Protein AF-A0A956B057-F1 (afdb_monomer_lite)

pLDDT: mean 84.18, std 12.78, range [36.47, 97.88]

Sequence (323 aa):
MSAPERAPLYRAAHAVDEAVFRVEKILVTVAAMVMTTTVFLDICFRSFSSPDSQLARKLLTALGWFGVEKTEATYQTLRDYGTPTILVVLTFIAGGAVFASGNVRRPEAERRPKWWGVVYGLVAVAIAWLFVQFITRQPSWQVCMTLLILGSVGFLYDAVRRKDWLASVLAVVVGALGAWASTKLPQDYIWSQELSLILLAWIAFLGGSMATRVRDDSGTEDKHLKVDALAKLIPQALRPWARALGLLVSTLFCAYILALAYEHVFGPTGDYAGGERRPSTKIPAWLIIFAMVVSFAIMTLRLAARTIDAFLNPRAPVETLDH

Radius of gyration: 26.65 Å; chains: 1; bounding box: 58×58×71 Å

Structure (mmCIF, N/CA/C/O backbone):
data_AF-A0A956B057-F1
#
_entry.id   AF-A0A956B057-F1
#
loop_
_atom_site.group_PDB
_atom_site.id
_atom_site.type_symbol
_atom_site.label_atom_id
_atom_site.label_alt_id
_atom_site.label_comp_id
_atom_site.label_asym_id
_atom_site.label_entity_id
_atom_site.label_seq_id
_atom_site.pdbx_PDB_ins_code
_atom_site.Cartn_x
_atom_site.Cartn_y
_atom_site.Cartn_z
_atom_site.occupancy
_atom_site.B_iso_or_equiv
_atom_site.auth_seq_id
_atom_site.auth_comp_id
_atom_site.auth_asym_id
_atom_site.auth_atom_id
_atom_site.pdbx_PDB_model_num
ATOM 1 N N . MET A 1 1 ? -7.736 -23.218 40.904 1.00 41.00 1 MET A N 1
ATOM 2 C CA . MET A 1 1 ? -8.544 -22.012 40.617 1.00 41.00 1 MET A CA 1
ATOM 3 C C . MET A 1 1 ? -9.005 -22.092 39.174 1.00 41.00 1 MET A C 1
ATOM 5 O O . MET A 1 1 ? -8.189 -21.933 38.278 1.00 41.00 1 MET A O 1
ATOM 9 N N . SER A 1 2 ? -10.272 -22.436 38.947 1.00 38.97 2 SER A N 1
ATOM 10 C CA . SER A 1 2 ? -10.900 -22.351 37.626 1.00 38.97 2 SER A CA 1
ATOM 11 C C . SER A 1 2 ? -10.895 -20.890 37.179 1.00 38.97 2 SER A C 1
ATOM 13 O O . SER A 1 2 ? -11.299 -20.019 37.951 1.00 38.97 2 SER A O 1
ATOM 15 N N . ALA A 1 3 ? -10.395 -20.612 35.973 1.00 45.34 3 ALA A N 1
ATOM 16 C CA . ALA A 1 3 ? -10.428 -19.269 35.410 1.00 45.34 3 ALA A CA 1
ATOM 17 C C . ALA A 1 3 ? -11.878 -18.749 35.450 1.00 45.34 3 ALA A C 1
ATOM 19 O O . ALA A 1 3 ? -12.779 -19.493 35.056 1.00 45.34 3 ALA A O 1
ATOM 20 N N . PRO A 1 4 ? -12.127 -17.525 35.951 1.00 54.41 4 PRO A N 1
ATOM 21 C CA . PRO A 1 4 ? -13.472 -16.973 35.977 1.00 54.41 4 PRO A CA 1
ATOM 22 C C . PRO A 1 4 ? -14.019 -16.972 34.550 1.00 54.41 4 PRO A C 1
ATOM 24 O O . PRO A 1 4 ? -13.363 -16.485 33.624 1.00 54.41 4 PRO A O 1
ATOM 27 N N . GLU A 1 5 ? -15.193 -17.572 34.377 1.00 57.00 5 GLU A N 1
ATOM 28 C CA . GLU A 1 5 ? -15.884 -17.660 33.100 1.00 57.00 5 GLU A CA 1
ATOM 29 C C . GLU A 1 5 ? -16.080 -16.232 32.566 1.00 57.00 5 GLU A C 1
ATOM 31 O O . GLU A 1 5 ? -16.834 -15.435 33.125 1.00 57.00 5 GLU A O 1
ATOM 36 N N . ARG A 1 6 ? -15.304 -15.853 31.539 1.00 61.16 6 ARG A N 1
ATOM 37 C CA . ARG A 1 6 ? -15.324 -14.487 30.998 1.00 61.16 6 ARG A CA 1
ATOM 38 C C . ARG A 1 6 ? -16.746 -14.191 30.509 1.00 61.16 6 ARG A C 1
ATOM 40 O O . ARG A 1 6 ? -17.277 -14.923 29.667 1.00 61.16 6 ARG A O 1
ATOM 47 N N . ALA A 1 7 ? -17.338 -13.113 31.030 1.00 73.56 7 ALA A N 1
ATOM 48 C CA . ALA A 1 7 ? -18.705 -12.703 30.723 1.00 73.56 7 ALA A CA 1
ATOM 49 C C . ALA A 1 7 ? -18.962 -12.698 29.198 1.00 73.56 7 ALA A C 1
ATOM 51 O O . ALA A 1 7 ? -18.073 -12.314 28.428 1.00 73.56 7 ALA A O 1
ATOM 52 N N . PRO A 1 8 ? -20.157 -13.100 28.726 1.00 77.75 8 PRO A N 1
ATOM 53 C CA . PRO A 1 8 ? -20.467 -13.211 27.295 1.00 77.75 8 PRO A CA 1
ATOM 54 C C . PRO A 1 8 ? -20.214 -11.908 26.516 1.00 77.75 8 PRO A C 1
ATOM 56 O O . PRO A 1 8 ? -19.764 -11.955 25.373 1.00 77.75 8 PRO A O 1
ATOM 59 N N . LEU A 1 9 ? -20.399 -10.748 27.159 1.00 75.38 9 LEU A N 1
ATOM 60 C CA . LEU A 1 9 ? -20.108 -9.427 26.588 1.00 75.38 9 LEU A CA 1
ATOM 61 C C . LEU A 1 9 ? -18.623 -9.230 26.241 1.00 75.38 9 LEU A C 1
ATOM 63 O O . LEU A 1 9 ? -18.307 -8.679 25.190 1.00 75.38 9 LEU A O 1
ATOM 67 N N . TYR A 1 10 ? -17.707 -9.734 27.073 1.00 73.38 10 TYR A N 1
ATOM 68 C CA . TYR A 1 10 ? -16.265 -9.636 26.830 1.00 73.38 10 TYR A CA 1
ATOM 69 C C . TYR A 1 10 ? -15.846 -10.463 25.609 1.00 73.38 10 TYR A C 1
ATOM 71 O O . TYR A 1 10 ? -15.038 -10.018 24.795 1.00 73.38 10 TYR A O 1
ATOM 79 N N . ARG A 1 11 ? -16.440 -11.654 25.445 1.00 76.44 11 ARG A N 1
ATOM 80 C CA . ARG A 1 11 ? -16.207 -12.513 24.273 1.00 76.44 11 ARG A CA 1
ATOM 81 C C . ARG A 1 11 ? -16.710 -11.860 22.987 1.00 76.44 11 ARG A C 1
ATOM 83 O O . ARG A 1 11 ? -15.999 -11.885 21.986 1.00 76.44 11 ARG A O 1
ATOM 90 N N . ALA A 1 12 ? -17.893 -11.246 23.026 1.00 80.81 12 ALA A N 1
ATOM 91 C CA . ALA A 1 12 ? -18.443 -10.523 21.882 1.00 80.81 12 ALA A CA 1
ATOM 92 C C . ALA A 1 12 ? -17.569 -9.317 21.492 1.00 80.81 12 ALA A C 1
ATOM 94 O O . ALA A 1 12 ? -17.225 -9.172 20.321 1.00 80.81 12 ALA A O 1
ATOM 95 N N . ALA A 1 13 ? -17.140 -8.503 22.462 1.00 80.00 13 ALA A N 1
ATOM 96 C CA . ALA A 1 13 ? -16.273 -7.350 22.211 1.00 80.00 13 ALA A CA 1
ATOM 97 C C . ALA A 1 13 ? -14.918 -7.751 21.598 1.00 80.00 13 ALA A C 1
ATOM 99 O O . ALA A 1 13 ? -14.472 -7.133 20.634 1.00 80.00 13 ALA A O 1
ATOM 100 N N . HIS A 1 14 ? -14.298 -8.826 22.098 1.00 80.81 14 HIS A N 1
ATOM 101 C CA . HIS A 1 14 ? -13.060 -9.370 21.522 1.00 80.81 14 HIS A CA 1
ATOM 102 C C . HIS A 1 14 ? -13.244 -9.911 20.106 1.00 80.81 14 HIS A C 1
ATOM 104 O O . HIS A 1 14 ? -12.401 -9.672 19.244 1.00 80.81 14 HIS A O 1
ATOM 110 N N . ALA A 1 15 ? -14.345 -10.619 19.846 1.00 81.88 15 ALA A N 1
ATOM 111 C CA . ALA A 1 15 ? -14.637 -11.134 18.511 1.00 81.88 15 ALA A CA 1
ATOM 112 C C . ALA A 1 15 ? -14.814 -9.995 17.494 1.00 81.88 15 ALA A C 1
ATOM 114 O O . ALA A 1 15 ? -14.300 -10.081 16.377 1.00 81.88 15 ALA A O 1
ATOM 115 N N . VAL A 1 16 ? -15.490 -8.913 17.896 1.00 86.50 16 VAL A N 1
ATOM 116 C CA . VAL A 1 16 ? -15.638 -7.705 17.074 1.00 86.50 16 VAL A CA 1
ATOM 117 C C . VAL A 1 16 ? -14.285 -7.028 16.853 1.00 86.50 16 VAL A C 1
ATOM 119 O O . VAL A 1 16 ? -13.956 -6.723 15.709 1.00 86.50 16 VAL A O 1
ATOM 122 N N . ASP A 1 17 ? -13.466 -6.848 17.894 1.00 86.62 17 ASP A N 1
ATOM 123 C CA . ASP A 1 17 ? -12.134 -6.239 17.758 1.00 86.62 17 ASP A CA 1
ATOM 124 C C . ASP A 1 17 ? -11.217 -7.027 16.810 1.00 86.62 17 ASP A C 1
ATOM 126 O O . ASP A 1 17 ? -10.550 -6.443 15.953 1.00 86.62 17 ASP A O 1
ATOM 130 N N . GLU A 1 18 ? -11.215 -8.359 16.919 1.00 85.69 18 GLU A N 1
ATOM 131 C CA . GLU A 1 18 ? -10.445 -9.234 16.032 1.00 85.69 18 GLU A CA 1
ATOM 132 C C . GLU A 1 18 ? -10.949 -9.156 14.587 1.00 85.69 18 GLU A C 1
ATOM 134 O O . GLU A 1 18 ? -10.141 -9.108 13.655 1.00 85.69 18 GLU A O 1
ATOM 139 N N . ALA A 1 19 ? -12.269 -9.111 14.383 1.00 85.44 19 ALA A N 1
ATOM 140 C CA . ALA A 1 19 ? -12.848 -8.940 13.056 1.00 85.44 19 ALA A CA 1
ATOM 141 C C . ALA A 1 19 ? -12.440 -7.592 12.441 1.00 85.44 19 ALA A C 1
ATOM 143 O O . ALA A 1 19 ? -11.956 -7.564 11.307 1.00 85.44 19 ALA A O 1
ATOM 144 N N . VAL A 1 20 ? -12.550 -6.497 13.202 1.00 88.81 20 VAL A N 1
ATOM 145 C CA . VAL A 1 20 ? -12.131 -5.156 12.766 1.00 88.81 20 VAL A CA 1
ATOM 146 C C . VAL A 1 20 ? -10.642 -5.142 12.434 1.00 88.81 20 VAL A C 1
ATOM 148 O O . VAL A 1 20 ? -10.266 -4.712 11.348 1.00 88.81 20 VAL A O 1
ATOM 151 N N . PHE A 1 21 ? -9.788 -5.686 13.303 1.00 88.00 21 PHE A N 1
ATOM 152 C CA . PHE A 1 21 ? -8.347 -5.744 13.051 1.00 88.00 21 PHE A CA 1
ATOM 153 C C . PHE A 1 21 ? -7.997 -6.545 11.797 1.00 88.00 21 PHE A C 1
ATOM 155 O O . PHE A 1 21 ? -7.107 -6.164 11.035 1.00 88.00 21 PHE A O 1
ATOM 162 N N . ARG A 1 22 ? -8.690 -7.663 11.556 1.00 85.69 22 ARG A N 1
ATOM 163 C CA . ARG A 1 22 ? -8.491 -8.452 10.338 1.00 85.69 22 ARG A CA 1
ATOM 164 C C . ARG A 1 22 ? -8.808 -7.621 9.097 1.00 85.69 22 ARG A C 1
ATOM 166 O O . ARG A 1 22 ? -8.037 -7.662 8.139 1.00 85.69 22 ARG A O 1
ATOM 173 N N . VAL A 1 23 ? -9.897 -6.854 9.132 1.00 86.31 23 VAL A N 1
ATOM 174 C CA . VAL A 1 23 ? -10.277 -5.940 8.046 1.00 86.31 23 VAL A CA 1
ATOM 175 C C . VAL A 1 23 ? -9.236 -4.832 7.870 1.00 86.31 23 VAL A C 1
ATOM 177 O O . VAL A 1 23 ? -8.775 -4.633 6.748 1.00 86.31 23 VAL A O 1
ATOM 180 N N . GLU A 1 24 ? -8.799 -4.172 8.948 1.00 89.94 24 GLU A N 1
ATOM 181 C CA . GLU A 1 24 ? -7.750 -3.137 8.901 1.00 89.94 24 GLU A CA 1
ATOM 182 C C . GLU A 1 24 ? -6.464 -3.674 8.268 1.00 89.94 24 GLU A C 1
ATOM 184 O O . GLU A 1 24 ? -5.917 -3.064 7.349 1.00 89.94 24 GLU A O 1
ATOM 189 N N . LYS A 1 25 ? -6.011 -4.854 8.705 1.00 88.38 25 LYS A N 1
ATOM 190 C CA . LYS A 1 25 ? -4.798 -5.490 8.186 1.00 88.38 25 LYS A CA 1
ATOM 191 C C . LYS A 1 25 ? -4.910 -5.795 6.695 1.00 88.38 25 LYS A C 1
ATOM 193 O O . LYS A 1 25 ? -3.956 -5.545 5.956 1.00 88.38 25 LYS A O 1
ATOM 198 N N . ILE A 1 26 ? -6.046 -6.338 6.252 1.00 84.00 26 ILE A N 1
ATOM 199 C CA . ILE A 1 26 ? -6.294 -6.610 4.830 1.00 84.00 26 ILE A CA 1
ATOM 200 C C . ILE A 1 26 ? -6.263 -5.299 4.045 1.00 84.00 26 ILE A C 1
ATOM 202 O O . ILE A 1 26 ? -5.540 -5.212 3.055 1.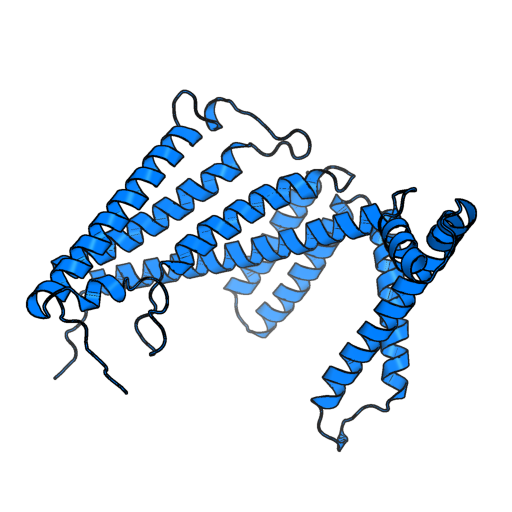00 84.00 26 ILE A O 1
ATOM 206 N N . LEU A 1 27 ? -6.977 -4.273 4.512 1.00 87.94 27 LEU A N 1
ATOM 207 C CA . LEU A 1 27 ? -7.062 -2.983 3.833 1.00 87.94 27 LEU A CA 1
ATOM 208 C C . LEU A 1 27 ? -5.686 -2.319 3.719 1.00 87.94 27 LEU A C 1
ATOM 210 O O . LEU A 1 27 ? -5.301 -1.928 2.622 1.00 87.94 27 LEU A O 1
ATOM 214 N N . VAL A 1 28 ? -4.906 -2.270 4.802 1.00 91.19 28 VAL A N 1
ATOM 215 C CA . VAL A 1 28 ? -3.547 -1.701 4.793 1.00 91.19 28 VAL A CA 1
ATOM 216 C C . VAL A 1 28 ? -2.615 -2.484 3.872 1.00 91.19 28 VAL A C 1
ATOM 218 O O . VAL A 1 28 ? -1.863 -1.881 3.110 1.00 91.19 28 VAL A O 1
ATOM 221 N N . THR A 1 29 ? -2.682 -3.816 3.893 1.00 86.56 29 THR A N 1
ATOM 222 C CA . THR A 1 29 ? -1.835 -4.658 3.032 1.00 86.56 29 THR A CA 1
ATOM 223 C C . THR A 1 29 ? -2.171 -4.448 1.556 1.00 86.56 29 THR A C 1
ATOM 225 O O . THR A 1 29 ? -1.270 -4.255 0.740 1.00 86.56 29 THR A O 1
ATOM 228 N N . VAL A 1 30 ? -3.463 -4.438 1.211 1.00 84.88 30 VAL A N 1
ATOM 229 C CA . VAL A 1 30 ? -3.931 -4.192 -0.159 1.00 84.88 30 VAL A CA 1
ATOM 230 C C . VAL A 1 30 ? -3.573 -2.774 -0.599 1.00 84.88 30 VAL A C 1
ATOM 232 O O . VAL A 1 30 ? -3.012 -2.604 -1.677 1.00 84.88 30 VAL A O 1
ATOM 235 N N . ALA A 1 31 ? -3.820 -1.764 0.238 1.00 88.88 31 ALA A N 1
ATOM 236 C CA . ALA A 1 31 ? -3.478 -0.375 -0.056 1.00 88.88 31 ALA A CA 1
ATOM 237 C C . ALA A 1 31 ? -1.973 -0.198 -0.296 1.00 88.88 31 ALA A C 1
ATOM 239 O O . ALA A 1 31 ? -1.587 0.440 -1.273 1.00 88.88 31 ALA A O 1
ATOM 240 N N . ALA A 1 32 ? -1.125 -0.805 0.540 1.00 89.75 32 ALA A N 1
ATOM 241 C CA . ALA A 1 32 ? 0.325 -0.754 0.378 1.00 89.75 32 ALA A CA 1
ATOM 242 C C . ALA A 1 32 ? 0.768 -1.434 -0.922 1.00 89.75 32 ALA A C 1
ATOM 244 O O . ALA A 1 32 ? 1.545 -0.859 -1.680 1.00 89.75 32 ALA A O 1
ATOM 245 N N . MET A 1 33 ? 0.228 -2.617 -1.222 1.00 87.12 33 MET A N 1
ATOM 246 C CA . MET A 1 33 ? 0.536 -3.337 -2.458 1.00 87.12 33 MET A CA 1
ATOM 247 C C . MET A 1 33 ? 0.127 -2.538 -3.701 1.00 87.12 33 MET A C 1
ATOM 249 O O . MET A 1 33 ? 0.924 -2.415 -4.636 1.00 87.12 33 MET A O 1
ATOM 253 N N . VAL A 1 34 ? -1.084 -1.969 -3.708 1.00 87.44 34 VAL A N 1
ATOM 254 C CA . VAL A 1 34 ? -1.571 -1.122 -4.806 1.00 87.44 34 VAL A CA 1
ATOM 255 C C . VAL A 1 34 ? -0.677 0.104 -4.949 1.00 87.44 34 VAL A C 1
ATOM 257 O O . VAL A 1 34 ? -0.159 0.329 -6.036 1.00 87.44 34 VAL A O 1
ATOM 260 N N . MET A 1 35 ? -0.412 0.833 -3.860 1.00 91.31 35 MET A N 1
ATOM 261 C CA . MET A 1 35 ? 0.431 2.031 -3.860 1.00 91.31 35 MET A CA 1
ATOM 262 C C . MET A 1 35 ? 1.835 1.746 -4.402 1.00 91.31 35 MET A C 1
ATOM 264 O O . MET A 1 35 ? 2.300 2.440 -5.307 1.00 91.31 35 MET A O 1
ATOM 268 N N . THR A 1 36 ? 2.511 0.717 -3.883 1.00 90.25 36 THR A N 1
ATOM 269 C CA . THR A 1 36 ? 3.852 0.336 -4.343 1.00 90.25 36 THR A CA 1
ATOM 270 C C . THR A 1 36 ? 3.836 -0.032 -5.820 1.00 90.25 36 THR A C 1
ATOM 272 O O . THR A 1 36 ? 4.704 0.421 -6.562 1.00 90.25 36 THR A O 1
ATOM 275 N N . THR A 1 37 ? 2.834 -0.793 -6.267 1.00 88.19 37 THR A N 1
ATOM 276 C CA . THR A 1 37 ? 2.711 -1.192 -7.674 1.00 88.19 37 THR A CA 1
ATOM 277 C C . THR A 1 37 ? 2.487 0.020 -8.573 1.00 88.19 37 THR A C 1
ATOM 279 O O . THR A 1 37 ? 3.191 0.180 -9.564 1.00 88.19 37 THR A O 1
ATOM 282 N N . THR A 1 38 ? 1.553 0.911 -8.235 1.00 89.62 38 THR A N 1
ATOM 283 C CA . THR A 1 38 ? 1.229 2.073 -9.075 1.00 89.62 38 THR A CA 1
ATOM 284 C C . THR A 1 38 ? 2.374 3.076 -9.141 1.00 89.62 38 THR A C 1
ATOM 286 O O . THR A 1 38 ? 2.666 3.584 -10.219 1.00 89.62 38 THR A O 1
ATOM 289 N N . VAL A 1 39 ? 3.057 3.330 -8.019 1.00 90.25 39 VAL A N 1
ATOM 290 C CA . VAL A 1 39 ? 4.229 4.222 -7.983 1.00 90.25 39 VAL A CA 1
ATOM 291 C C . VAL A 1 39 ? 5.396 3.606 -8.752 1.00 90.25 39 VAL A C 1
ATOM 293 O O . VAL A 1 39 ? 6.079 4.303 -9.496 1.00 90.25 39 VAL A O 1
ATOM 296 N N . PHE A 1 40 ? 5.610 2.296 -8.628 1.00 89.56 40 PHE A N 1
ATOM 297 C CA . PHE A 1 40 ? 6.622 1.598 -9.414 1.00 89.56 40 PHE A CA 1
ATOM 298 C C . PHE A 1 40 ? 6.344 1.705 -10.919 1.00 89.56 40 PHE A C 1
ATOM 300 O O . PHE A 1 40 ? 7.249 2.046 -11.679 1.00 89.56 40 PHE A O 1
ATOM 307 N N . LEU A 1 41 ? 5.097 1.480 -11.345 1.00 89.50 41 LEU A N 1
ATOM 308 C CA . LEU A 1 41 ? 4.698 1.626 -12.746 1.00 89.50 41 LEU A CA 1
ATOM 309 C C . LEU A 1 41 ? 4.900 3.055 -13.260 1.00 89.50 41 LEU A C 1
ATOM 311 O O . LEU A 1 41 ? 5.419 3.216 -14.361 1.00 89.50 41 LEU A O 1
ATOM 315 N N . ASP A 1 42 ? 4.560 4.075 -12.468 1.00 89.50 42 ASP A N 1
ATOM 316 C CA . ASP A 1 42 ? 4.799 5.481 -12.820 1.00 89.50 42 ASP A CA 1
ATOM 317 C C . ASP A 1 42 ? 6.296 5.783 -12.969 1.00 89.50 42 ASP A C 1
ATOM 319 O O . ASP A 1 42 ? 6.712 6.382 -13.961 1.00 89.50 42 ASP A O 1
ATOM 323 N N . ILE A 1 43 ? 7.134 5.300 -12.044 1.00 86.50 43 ILE A N 1
ATOM 324 C CA . ILE A 1 43 ? 8.593 5.452 -12.133 1.00 86.50 43 ILE A CA 1
ATOM 325 C C . ILE A 1 43 ? 9.133 4.761 -13.387 1.00 86.50 43 ILE A C 1
ATOM 327 O O . ILE A 1 43 ? 9.939 5.361 -14.101 1.00 86.50 43 ILE A O 1
ATOM 331 N N . CYS A 1 44 ? 8.702 3.529 -13.675 1.00 85.75 44 CYS A N 1
ATOM 332 C CA . CYS A 1 44 ? 9.094 2.814 -14.888 1.00 85.75 44 CYS A CA 1
ATOM 333 C C . CYS A 1 44 ? 8.663 3.590 -16.132 1.00 85.75 44 CYS A C 1
ATOM 335 O O . CYS A 1 44 ? 9.506 3.920 -16.963 1.00 85.75 44 CYS A O 1
ATOM 337 N N . PHE A 1 45 ? 7.381 3.937 -16.234 1.00 87.75 45 PHE A N 1
ATOM 338 C CA . PHE A 1 45 ? 6.842 4.673 -17.370 1.00 87.75 45 PHE A CA 1
ATOM 339 C C . PHE A 1 45 ? 7.602 5.979 -17.596 1.00 87.75 45 PHE A C 1
ATOM 341 O O . PHE A 1 45 ? 8.113 6.197 -18.688 1.00 87.75 45 PHE A O 1
ATOM 348 N N . ARG A 1 46 ? 7.779 6.815 -16.566 1.00 84.38 46 ARG A N 1
ATOM 349 C CA . ARG A 1 46 ? 8.536 8.068 -16.702 1.00 84.38 46 ARG A CA 1
ATOM 350 C C . ARG A 1 46 ? 9.987 7.817 -17.093 1.00 84.38 46 ARG A C 1
ATOM 352 O O . ARG A 1 46 ? 10.485 8.509 -17.965 1.00 84.38 46 ARG A O 1
ATOM 359 N N . SER A 1 47 ? 10.646 6.817 -16.509 1.00 82.25 47 SER A N 1
ATOM 360 C CA . SER A 1 47 ? 12.060 6.529 -16.796 1.00 82.25 47 SER A CA 1
ATOM 361 C C . SER A 1 47 ? 12.314 6.093 -18.240 1.00 82.25 47 SER A C 1
ATOM 363 O O . SER A 1 47 ? 13.404 6.348 -18.751 1.00 82.25 47 SER A O 1
ATOM 365 N N . PHE A 1 48 ? 11.343 5.436 -18.884 1.00 82.31 48 PHE A N 1
ATOM 366 C CA . PHE A 1 48 ? 11.476 4.946 -20.261 1.00 82.31 48 PHE A CA 1
ATOM 367 C C . PHE A 1 48 ? 10.782 5.827 -21.306 1.00 82.31 48 PHE A C 1
ATOM 369 O O . PHE A 1 48 ? 11.193 5.804 -22.464 1.00 82.31 48 PHE A O 1
ATOM 376 N N . SER A 1 49 ? 9.760 6.594 -20.921 1.00 82.31 49 SER A N 1
ATOM 377 C CA . SER A 1 49 ? 8.992 7.448 -21.835 1.00 82.31 49 SER A CA 1
ATOM 378 C C . SER A 1 49 ? 9.495 8.893 -21.878 1.00 82.31 49 SER A C 1
ATOM 380 O O . SER A 1 49 ? 9.255 9.574 -22.875 1.00 82.31 49 SER A O 1
ATOM 382 N N . SER A 1 50 ? 10.175 9.402 -20.838 1.00 77.25 50 SER A N 1
ATOM 383 C CA . SER A 1 50 ? 10.659 10.787 -20.860 1.00 77.25 50 SER A CA 1
ATOM 384 C C . SER A 1 50 ? 11.929 10.926 -21.708 1.00 77.25 50 SER A C 1
ATOM 386 O O . SER A 1 50 ? 12.881 10.159 -21.542 1.00 77.25 50 SER A O 1
ATOM 388 N N . PRO A 1 51 ? 12.007 11.945 -22.586 1.00 68.12 51 PRO A N 1
ATOM 389 C CA . PRO A 1 51 ? 13.253 12.256 -23.274 1.00 68.12 51 PRO A CA 1
ATOM 390 C C . PRO A 1 51 ? 14.354 12.719 -22.306 1.00 68.12 51 PRO A C 1
ATOM 392 O O . PRO A 1 51 ? 15.537 12.550 -22.572 1.00 68.12 51 PRO A O 1
ATOM 395 N N . ASP A 1 52 ? 13.977 13.220 -21.134 1.00 71.12 52 ASP A N 1
ATOM 396 C CA . ASP A 1 52 ? 14.892 13.481 -20.029 1.00 71.12 52 ASP A CA 1
ATOM 397 C C . ASP A 1 52 ? 14.882 12.314 -19.037 1.00 71.12 52 ASP A C 1
ATOM 399 O O . ASP A 1 52 ? 14.116 12.309 -18.067 1.00 71.12 52 ASP A O 1
ATOM 403 N N . SER A 1 53 ? 15.722 11.301 -19.256 1.00 71.75 53 SER A N 1
ATOM 404 C CA . SER A 1 53 ? 15.889 10.220 -18.279 1.00 71.75 53 SER A CA 1
ATOM 405 C C . SER A 1 53 ? 16.547 10.773 -17.009 1.00 71.75 53 SER A C 1
ATOM 407 O O . SER A 1 53 ? 17.719 11.174 -17.010 1.00 71.75 53 SER A O 1
ATOM 409 N N . GLN A 1 54 ? 15.806 10.790 -15.895 1.00 76.00 54 GLN A N 1
ATOM 410 C CA . GLN A 1 54 ? 16.356 11.161 -14.583 1.00 76.00 54 GLN A CA 1
ATOM 411 C C . GLN A 1 54 ? 17.469 10.203 -14.141 1.00 76.00 54 GLN A C 1
ATOM 413 O O . GLN A 1 54 ? 18.401 10.610 -13.444 1.00 76.00 54 GLN A O 1
ATOM 418 N N . LEU A 1 55 ? 17.387 8.938 -14.562 1.00 74.69 55 LEU A N 1
ATOM 419 C CA . LEU A 1 55 ? 18.389 7.916 -14.282 1.00 74.69 55 LEU A CA 1
ATOM 420 C C . LEU A 1 55 ? 19.707 8.272 -14.982 1.00 74.69 55 LEU A C 1
ATOM 422 O O . LEU A 1 55 ? 20.749 8.298 -14.329 1.00 74.69 55 LEU A O 1
ATOM 426 N N . ALA A 1 56 ? 19.645 8.685 -16.253 1.00 81.00 56 ALA A N 1
ATOM 427 C CA . ALA A 1 56 ? 20.807 9.189 -16.981 1.00 81.00 56 ALA A CA 1
ATOM 428 C C . ALA A 1 56 ? 21.416 10.431 -16.306 1.00 81.00 56 ALA A C 1
ATOM 430 O O . ALA A 1 56 ? 22.633 10.507 -16.165 1.00 81.00 56 ALA A O 1
ATOM 431 N N . ARG A 1 57 ? 20.601 11.369 -15.795 1.00 82.25 57 ARG A N 1
ATOM 432 C CA . ARG A 1 57 ? 21.113 12.555 -15.070 1.00 82.25 57 ARG A CA 1
ATOM 433 C C . ARG A 1 57 ? 21.819 12.181 -13.760 1.00 82.25 57 ARG A C 1
ATOM 435 O O . ARG A 1 57 ? 22.894 12.708 -13.462 1.00 82.25 57 ARG A O 1
ATOM 442 N N . LYS A 1 58 ? 21.244 11.261 -12.977 1.00 84.56 58 LYS A N 1
ATOM 443 C CA . LYS A 1 58 ? 21.850 10.776 -11.723 1.00 84.56 58 LYS A CA 1
ATOM 444 C C . LYS A 1 58 ? 23.136 9.992 -11.984 1.00 84.56 58 LYS A C 1
ATOM 446 O O . LYS A 1 58 ? 24.121 10.215 -11.286 1.00 84.56 58 LYS A O 1
ATOM 451 N N . LEU A 1 59 ? 23.159 9.145 -13.012 1.00 83.62 59 LEU A N 1
ATOM 452 C CA . LEU A 1 59 ? 24.375 8.455 -13.442 1.00 83.62 59 LEU A CA 1
ATOM 453 C C . LEU A 1 59 ? 25.442 9.431 -13.930 1.00 83.62 59 LEU A C 1
ATOM 455 O O . LEU A 1 59 ? 26.587 9.296 -13.526 1.00 83.62 59 LEU A O 1
ATOM 459 N N . LEU A 1 60 ? 25.084 10.444 -14.723 1.00 86.81 60 LEU A N 1
ATOM 460 C CA . LEU A 1 60 ? 26.019 11.487 -15.155 1.00 86.81 60 LEU A CA 1
ATOM 461 C C . LEU A 1 60 ? 26.601 12.248 -13.952 1.00 86.81 60 LEU A C 1
ATOM 463 O O . LEU A 1 60 ? 27.773 12.611 -13.936 1.00 86.81 60 LEU A O 1
ATOM 467 N N . THR A 1 61 ? 25.794 12.458 -12.910 1.00 87.81 61 THR A N 1
ATOM 468 C CA . THR A 1 61 ? 26.255 13.076 -11.659 1.00 87.81 61 THR A CA 1
ATOM 469 C C . THR A 1 61 ? 27.239 12.175 -10.918 1.00 87.81 61 THR A C 1
ATOM 471 O O . THR A 1 61 ? 28.278 12.658 -10.477 1.00 87.81 61 THR A O 1
ATOM 474 N N . ALA A 1 62 ? 26.948 10.874 -10.833 1.00 88.44 62 ALA A N 1
ATOM 475 C CA . ALA A 1 62 ? 27.835 9.889 -10.222 1.00 88.44 62 ALA A CA 1
ATOM 476 C C . ALA A 1 62 ? 29.145 9.716 -11.014 1.00 88.44 62 ALA A C 1
ATOM 478 O O . ALA A 1 62 ? 30.220 9.711 -10.427 1.00 88.44 62 ALA A O 1
ATOM 479 N N . LEU A 1 63 ? 29.073 9.652 -12.346 1.00 87.75 63 LEU A N 1
ATOM 480 C CA . LEU A 1 63 ? 30.231 9.577 -13.244 1.00 87.75 63 LEU A CA 1
ATOM 481 C C . LEU A 1 63 ? 31.078 10.853 -13.214 1.00 87.75 63 LEU A C 1
ATOM 483 O O . LEU A 1 63 ? 32.295 10.777 -13.354 1.00 87.75 63 LEU A O 1
ATOM 487 N N . GLY A 1 64 ? 30.463 12.007 -12.945 1.00 86.31 64 GLY A N 1
ATOM 488 C CA . GLY A 1 64 ? 31.186 13.254 -12.705 1.00 86.31 64 GLY A CA 1
ATOM 489 C C . GLY A 1 64 ? 32.113 13.197 -11.486 1.00 86.31 64 GLY A C 1
ATOM 490 O O . GLY A 1 64 ? 33.138 13.870 -11.485 1.00 86.31 64 GLY A O 1
ATOM 491 N N . TRP A 1 65 ? 31.819 12.364 -10.478 1.00 89.56 65 TRP A N 1
ATOM 492 C CA . TRP A 1 65 ? 32.764 12.104 -9.380 1.00 89.56 65 TRP A CA 1
ATOM 493 C C . TRP A 1 65 ? 34.009 11.362 -9.895 1.00 89.56 65 TRP A C 1
ATOM 495 O O . TRP A 1 65 ? 35.127 11.640 -9.478 1.00 89.56 65 TRP A O 1
ATOM 505 N N . PHE A 1 66 ? 33.853 10.488 -10.886 1.00 88.38 66 PHE A N 1
ATOM 506 C CA . PHE A 1 66 ? 34.964 9.772 -11.516 1.00 88.38 66 PHE A CA 1
ATOM 507 C C . PHE A 1 66 ? 35.691 10.586 -12.603 1.00 88.38 66 PHE A C 1
ATOM 509 O O . PHE A 1 66 ? 36.471 10.022 -13.365 1.00 88.38 66 PHE A O 1
ATOM 516 N N . GLY A 1 67 ? 35.452 11.902 -12.685 1.00 88.44 67 GLY A N 1
ATOM 517 C CA . GLY A 1 67 ? 36.131 12.794 -13.629 1.00 88.44 67 GLY A CA 1
ATOM 518 C C . GLY A 1 67 ? 35.589 12.750 -15.061 1.00 88.44 67 GLY A C 1
ATOM 519 O O . GLY A 1 67 ? 36.239 13.264 -15.965 1.00 88.44 67 GLY A O 1
ATOM 520 N N . VAL A 1 68 ? 34.415 12.152 -15.291 1.00 88.75 68 VAL A N 1
ATOM 521 C CA . VAL A 1 68 ? 33.777 12.149 -16.617 1.00 88.75 68 VAL A CA 1
ATOM 522 C C . VAL A 1 68 ? 33.161 13.521 -16.901 1.00 88.75 68 VAL A C 1
ATOM 524 O O . VAL A 1 68 ? 32.356 14.027 -16.114 1.00 88.75 68 VAL A O 1
ATOM 527 N N . GLU A 1 69 ? 33.512 14.120 -18.041 1.00 87.25 69 GLU A N 1
ATOM 528 C CA . GLU A 1 69 ? 32.969 15.413 -18.460 1.00 87.25 69 GLU A CA 1
ATOM 529 C C . GLU A 1 69 ? 31.453 15.356 -18.707 1.00 87.25 69 GLU A C 1
ATOM 531 O O . GLU A 1 69 ? 30.920 14.460 -19.371 1.00 87.25 69 GLU A O 1
ATOM 536 N N . LYS A 1 70 ? 30.744 16.360 -18.179 1.00 87.81 70 LYS A N 1
ATOM 537 C CA . LYS A 1 70 ? 29.289 16.517 -18.308 1.00 87.81 70 LYS A CA 1
ATOM 538 C C . LYS A 1 70 ? 28.933 17.219 -19.619 1.00 87.81 70 LYS A C 1
ATOM 540 O O . LYS A 1 70 ? 28.423 18.336 -19.614 1.00 87.81 70 LYS A O 1
ATOM 545 N N . THR A 1 71 ? 29.232 16.578 -20.739 1.00 89.50 71 THR A N 1
ATOM 546 C CA . THR A 1 71 ? 28.878 17.054 -22.083 1.00 89.50 71 THR A CA 1
ATOM 547 C C . THR A 1 71 ? 27.509 16.519 -22.514 1.00 89.50 71 THR A C 1
ATOM 549 O O . THR A 1 71 ? 27.115 15.415 -22.136 1.00 89.50 71 THR A O 1
ATOM 552 N N . GLU A 1 72 ? 26.790 17.273 -23.350 1.00 87.81 72 GLU A N 1
ATOM 553 C CA . GLU A 1 72 ? 25.483 16.863 -23.894 1.00 87.81 72 GLU A CA 1
ATOM 554 C C . GLU A 1 72 ? 25.579 15.541 -24.683 1.00 87.81 72 GLU A C 1
ATOM 556 O O . GLU A 1 72 ? 24.729 14.664 -24.552 1.00 87.81 72 GLU A O 1
ATOM 561 N N . ALA A 1 73 ? 26.679 15.334 -25.417 1.00 88.12 73 ALA A N 1
ATOM 562 C CA . ALA A 1 73 ? 26.964 14.076 -26.114 1.00 88.12 73 ALA A CA 1
ATOM 563 C C . ALA A 1 73 ? 27.111 12.880 -25.151 1.00 88.12 73 ALA A C 1
ATOM 565 O O . ALA A 1 73 ? 26.622 11.781 -25.430 1.00 88.12 73 ALA A O 1
ATOM 566 N N . THR A 1 74 ? 27.735 13.094 -23.987 1.00 85.19 74 THR A N 1
ATOM 567 C CA . THR A 1 74 ? 27.850 12.081 -22.928 1.00 85.19 74 THR A CA 1
ATOM 568 C C . THR A 1 74 ? 26.476 11.758 -22.355 1.00 85.19 74 THR A C 1
ATOM 570 O O . THR A 1 74 ? 26.157 10.584 -22.179 1.00 85.19 74 THR A O 1
ATOM 573 N N . TYR A 1 75 ? 25.631 12.770 -22.125 1.00 85.94 75 TYR A N 1
ATOM 574 C CA . TYR A 1 75 ? 24.256 12.569 -21.660 1.00 85.94 75 TYR A CA 1
ATOM 575 C C . TYR A 1 75 ? 23.425 11.739 -22.648 1.00 85.94 75 TYR A C 1
ATOM 577 O O . TYR A 1 75 ? 22.801 10.760 -22.237 1.00 85.94 75 TYR A O 1
ATOM 585 N N . GLN A 1 76 ? 23.471 12.072 -23.941 1.00 85.81 76 GLN A N 1
ATOM 586 C CA . GLN A 1 76 ? 22.761 11.336 -24.993 1.00 85.81 76 GLN A CA 1
ATOM 587 C C . GLN A 1 76 ? 23.240 9.883 -25.095 1.00 85.81 76 GLN A C 1
ATOM 589 O O . GLN A 1 76 ? 22.429 8.962 -25.070 1.00 85.81 76 GLN A O 1
ATOM 594 N N . THR A 1 77 ? 24.555 9.651 -25.070 1.00 86.19 77 THR A N 1
ATOM 595 C CA . THR A 1 77 ? 25.119 8.289 -25.091 1.00 86.19 77 THR A CA 1
ATOM 596 C C . THR A 1 77 ? 24.686 7.474 -23.865 1.00 86.19 77 THR A C 1
ATOM 598 O O . THR A 1 77 ? 24.317 6.300 -23.969 1.00 86.19 77 THR A O 1
ATOM 601 N N . LEU A 1 78 ? 24.685 8.095 -22.682 1.00 84.19 78 LEU A N 1
ATOM 602 C CA . LEU A 1 78 ? 24.260 7.453 -21.437 1.00 84.19 78 LEU A CA 1
ATOM 603 C C . LEU A 1 78 ? 22.753 7.173 -21.407 1.00 84.19 78 LEU A C 1
ATOM 605 O O . LEU A 1 78 ? 22.308 6.199 -20.794 1.00 84.19 78 LEU A O 1
ATOM 609 N N . ARG A 1 79 ? 21.960 8.030 -22.046 1.00 82.94 79 ARG A N 1
ATOM 610 C CA . ARG A 1 79 ? 20.516 7.864 -22.187 1.00 82.94 79 ARG A CA 1
ATOM 611 C C . ARG A 1 79 ? 20.193 6.712 -23.136 1.00 82.94 79 ARG A C 1
ATOM 613 O O . ARG A 1 79 ? 19.454 5.815 -22.737 1.00 82.94 79 ARG A O 1
ATOM 620 N N . ASP A 1 80 ? 20.773 6.720 -24.331 1.00 82.25 80 ASP A N 1
ATOM 621 C CA . ASP A 1 80 ? 20.413 5.787 -25.402 1.00 82.25 80 ASP A CA 1
ATOM 622 C C . ASP A 1 80 ? 20.990 4.387 -25.169 1.00 82.25 80 ASP A C 1
ATOM 624 O O . ASP A 1 80 ? 20.314 3.387 -25.408 1.00 82.25 80 ASP A O 1
ATOM 628 N N . TYR A 1 81 ? 22.210 4.301 -24.629 1.00 83.94 81 TYR A N 1
ATOM 629 C CA . TYR A 1 81 ? 22.907 3.026 -24.433 1.00 83.94 81 TYR A CA 1
ATOM 630 C C . TYR A 1 81 ? 23.148 2.696 -22.961 1.00 83.94 81 TYR A C 1
ATOM 632 O O . TYR A 1 81 ? 22.949 1.553 -22.543 1.00 83.94 81 TYR A O 1
ATOM 640 N N . GLY A 1 82 ? 23.548 3.678 -22.149 1.00 82.31 82 GLY A N 1
ATOM 641 C CA . GLY A 1 82 ? 23.923 3.442 -20.750 1.00 82.31 82 GLY A CA 1
ATOM 642 C C . GLY A 1 82 ? 22.761 2.944 -19.887 1.00 82.31 82 GLY A C 1
ATOM 643 O O . GLY A 1 82 ? 22.868 1.911 -19.227 1.00 82.31 82 GLY A O 1
ATOM 644 N N . THR A 1 83 ? 21.630 3.648 -19.922 1.00 80.12 83 THR A N 1
ATOM 645 C CA . THR A 1 83 ? 20.468 3.361 -19.068 1.00 80.12 83 THR A CA 1
ATOM 646 C C . THR A 1 83 ? 19.857 1.984 -19.366 1.00 80.12 83 THR A C 1
ATOM 648 O O . THR A 1 83 ? 19.711 1.201 -18.422 1.00 80.12 83 THR A O 1
ATOM 651 N N . PRO A 1 84 ? 19.572 1.612 -20.633 1.00 81.62 84 PRO A N 1
ATOM 652 C CA . PRO A 1 84 ? 19.093 0.268 -20.952 1.00 81.62 84 PRO A CA 1
ATOM 653 C C . PRO A 1 84 ? 20.099 -0.821 -20.568 1.00 81.62 84 PRO A C 1
ATOM 655 O O . PRO A 1 84 ? 19.708 -1.834 -19.993 1.00 81.62 84 PRO A O 1
ATOM 658 N N . THR A 1 85 ? 21.396 -0.602 -20.815 1.00 81.75 85 THR A N 1
ATOM 659 C CA . THR A 1 85 ? 22.439 -1.594 -20.503 1.00 81.75 85 THR A CA 1
ATOM 660 C C . THR A 1 85 ? 22.545 -1.849 -19.003 1.00 81.75 85 THR A C 1
ATOM 662 O O . THR A 1 85 ? 22.575 -3.001 -18.576 1.00 81.75 85 THR A O 1
ATOM 665 N N . ILE A 1 86 ? 22.537 -0.795 -18.182 1.00 84.56 86 ILE A N 1
ATOM 666 C CA . ILE A 1 86 ? 22.581 -0.925 -16.719 1.00 84.56 86 ILE A CA 1
ATOM 667 C C . ILE A 1 86 ? 21.365 -1.695 -16.210 1.00 84.56 86 ILE A C 1
ATOM 669 O O . ILE A 1 86 ? 21.508 -2.584 -15.374 1.00 84.56 86 ILE A O 1
ATOM 673 N N . LEU A 1 87 ? 20.175 -1.408 -16.736 1.00 83.75 87 LEU A N 1
ATOM 674 C CA . LEU A 1 87 ? 18.960 -2.122 -16.349 1.00 83.75 87 LEU A CA 1
ATOM 675 C C . LEU A 1 87 ? 18.993 -3.595 -16.761 1.00 83.75 87 LEU A C 1
ATOM 677 O O . LEU A 1 87 ? 18.594 -4.449 -15.968 1.00 83.75 87 LEU A O 1
ATOM 681 N N . VAL A 1 88 ? 19.509 -3.910 -17.951 1.00 86.94 88 VAL A N 1
ATOM 682 C CA . VAL A 1 88 ? 19.725 -5.293 -18.401 1.00 86.94 88 VAL A CA 1
ATOM 683 C C . VAL A 1 88 ? 20.682 -6.017 -17.455 1.00 86.94 88 VAL A C 1
ATOM 685 O O . VAL A 1 88 ? 20.359 -7.102 -16.975 1.00 86.94 88 VAL A O 1
ATOM 688 N N . VAL A 1 89 ? 21.820 -5.405 -17.121 1.00 88.06 89 VAL A N 1
ATOM 689 C CA . VAL A 1 89 ? 22.815 -5.996 -16.215 1.00 88.06 89 VAL A CA 1
ATOM 690 C C . VAL A 1 89 ? 22.235 -6.201 -14.814 1.00 88.06 89 VAL A C 1
ATOM 692 O O . VAL A 1 89 ? 22.344 -7.295 -14.263 1.00 88.06 89 VAL A O 1
ATOM 695 N N . LEU A 1 90 ? 21.566 -5.194 -14.245 1.00 87.94 90 LEU A N 1
ATOM 696 C CA . LEU A 1 90 ? 20.937 -5.300 -12.924 1.00 87.94 90 LEU A CA 1
ATOM 697 C C . LEU A 1 90 ? 19.854 -6.382 -12.894 1.00 87.94 90 LEU A C 1
ATOM 699 O O . LEU A 1 90 ? 19.805 -7.173 -11.954 1.00 87.94 90 LEU A O 1
ATOM 703 N N . THR A 1 91 ? 19.023 -6.461 -13.935 1.00 87.25 91 THR A N 1
ATOM 704 C CA . THR A 1 91 ? 17.969 -7.481 -14.043 1.00 87.25 91 THR A CA 1
ATOM 705 C C . THR A 1 91 ? 18.563 -8.880 -14.194 1.00 87.25 91 THR A C 1
ATOM 707 O O . THR A 1 91 ? 18.086 -9.824 -13.562 1.00 87.25 91 THR A O 1
ATOM 710 N N . PHE A 1 92 ? 19.636 -9.020 -14.974 1.00 90.44 92 PHE A N 1
ATOM 711 C CA . PHE A 1 92 ? 20.360 -10.278 -15.127 1.00 90.44 92 PHE A CA 1
ATOM 712 C C . PHE A 1 92 ? 20.944 -10.753 -13.788 1.00 90.44 92 PHE A C 1
ATOM 714 O O . PHE A 1 92 ? 20.735 -11.904 -13.395 1.00 90.44 92 PHE A O 1
ATOM 721 N N . ILE A 1 93 ? 21.618 -9.857 -13.056 1.00 89.81 93 ILE A N 1
ATOM 722 C CA . ILE A 1 93 ? 22.185 -10.145 -11.730 1.00 89.81 93 ILE A CA 1
ATOM 723 C C . ILE A 1 93 ? 21.074 -10.518 -10.743 1.00 89.81 93 ILE A C 1
ATOM 725 O O . ILE A 1 93 ? 21.206 -11.510 -10.026 1.00 89.81 93 ILE A O 1
ATOM 729 N N . ALA A 1 94 ? 19.962 -9.778 -10.730 1.00 87.56 94 ALA A N 1
ATOM 730 C CA . ALA A 1 94 ? 18.819 -10.070 -9.869 1.00 87.56 94 ALA A CA 1
ATOM 731 C C . ALA A 1 94 ? 18.209 -11.450 -10.173 1.00 87.56 94 ALA A C 1
ATOM 733 O O . ALA A 1 94 ? 17.988 -12.237 -9.252 1.00 87.56 94 ALA A O 1
ATOM 734 N N . GLY A 1 95 ? 18.004 -11.788 -11.451 1.00 83.81 95 GLY A N 1
ATOM 735 C CA . GLY A 1 95 ? 17.528 -13.112 -11.870 1.00 83.81 95 GLY A CA 1
ATOM 736 C C . GLY A 1 95 ? 18.471 -14.239 -11.435 1.00 83.81 95 GLY A C 1
ATOM 737 O O . GLY A 1 95 ? 18.026 -15.256 -10.892 1.00 83.81 95 GLY A O 1
ATOM 738 N N . GLY A 1 96 ? 19.782 -14.026 -11.582 1.00 85.00 96 GLY A N 1
ATOM 739 C CA . GLY A 1 96 ? 20.810 -14.943 -11.089 1.00 85.00 96 GLY A CA 1
ATOM 740 C C . GLY A 1 96 ? 20.805 -15.094 -9.561 1.00 85.00 96 GLY A C 1
ATOM 741 O O . GLY A 1 96 ? 20.925 -16.211 -9.055 1.00 85.00 96 GLY A O 1
ATOM 742 N N . ALA A 1 97 ? 20.603 -14.003 -8.817 1.00 88.25 97 ALA A N 1
ATOM 743 C CA . ALA A 1 97 ? 20.530 -14.007 -7.355 1.00 88.25 97 ALA A CA 1
ATOM 744 C C . ALA A 1 97 ? 19.280 -14.736 -6.833 1.00 88.25 97 ALA A C 1
ATOM 746 O O . ALA A 1 97 ? 19.372 -15.521 -5.884 1.00 88.25 97 ALA A O 1
ATOM 747 N N . VAL A 1 98 ? 18.124 -14.554 -7.483 1.00 88.12 98 VAL A N 1
ATOM 748 C CA . VAL A 1 98 ? 16.901 -15.314 -7.170 1.00 88.12 98 VAL A CA 1
ATOM 749 C C . VAL A 1 98 ? 17.147 -16.808 -7.375 1.00 88.12 98 VAL A C 1
ATOM 751 O O . VAL A 1 98 ? 16.853 -17.601 -6.477 1.00 88.12 98 VAL A O 1
ATOM 754 N N . PHE A 1 99 ? 17.766 -17.201 -8.492 1.00 91.06 99 PHE A N 1
ATOM 755 C CA . PHE A 1 99 ? 18.147 -18.595 -8.718 1.00 91.06 99 PHE A CA 1
ATOM 756 C C . PHE A 1 99 ? 19.109 -19.116 -7.640 1.00 91.06 99 PHE A C 1
ATOM 758 O O . PHE A 1 99 ? 18.865 -20.180 -7.071 1.00 91.06 99 PHE A O 1
ATOM 765 N N . ALA A 1 100 ? 20.168 -18.366 -7.323 1.00 89.19 100 ALA A N 1
ATOM 766 C CA . ALA A 1 100 ? 21.154 -18.762 -6.320 1.00 89.19 100 ALA A CA 1
ATOM 767 C C . ALA A 1 100 ? 20.507 -18.972 -4.942 1.00 89.19 100 ALA A C 1
ATOM 769 O O . ALA A 1 100 ? 20.714 -20.015 -4.322 1.00 89.19 100 ALA A O 1
ATOM 770 N N . SER A 1 101 ? 19.658 -18.040 -4.498 1.00 90.25 101 SER A N 1
ATOM 771 C CA . SER A 1 101 ? 18.948 -18.149 -3.216 1.00 90.25 101 SER A CA 1
ATOM 772 C C . SER A 1 101 ? 18.004 -19.358 -3.161 1.00 90.25 101 SER A C 1
ATOM 774 O O . SER A 1 101 ? 17.961 -20.066 -2.153 1.00 90.25 101 SER A O 1
ATOM 776 N N . GLY A 1 102 ? 17.296 -19.649 -4.258 1.00 88.31 102 GLY A N 1
ATOM 777 C CA . GLY A 1 102 ? 16.441 -20.828 -4.373 1.00 88.31 102 GLY A CA 1
ATOM 778 C C . GLY A 1 102 ? 17.232 -22.137 -4.397 1.00 88.31 102 GLY A C 1
ATOM 779 O O . GLY A 1 102 ? 16.786 -23.128 -3.823 1.00 88.31 102 GLY A O 1
ATOM 780 N N . ASN A 1 103 ? 18.414 -22.145 -5.019 1.00 89.44 103 ASN A N 1
ATOM 781 C CA . ASN A 1 103 ? 19.268 -23.330 -5.120 1.00 89.44 103 ASN A CA 1
ATOM 782 C C . ASN A 1 103 ? 19.992 -23.646 -3.798 1.00 89.44 103 ASN A C 1
ATOM 784 O O . ASN A 1 103 ? 20.181 -24.815 -3.476 1.00 89.44 103 ASN A O 1
ATOM 788 N N . VAL A 1 104 ? 20.345 -22.627 -3.002 1.00 91.62 104 VAL A N 1
ATOM 789 C CA . VAL A 1 104 ? 20.947 -22.802 -1.662 1.00 91.62 104 VAL A CA 1
ATOM 790 C C . VAL A 1 104 ? 19.993 -23.514 -0.700 1.00 91.62 104 VAL A C 1
ATOM 792 O O . VAL A 1 104 ? 20.441 -24.302 0.128 1.00 91.62 104 VAL A O 1
ATOM 795 N N . ARG A 1 105 ? 18.679 -23.290 -0.836 1.00 90.81 105 ARG A N 1
ATOM 796 C CA . ARG A 1 105 ? 17.649 -23.928 0.002 1.00 90.81 105 ARG A CA 1
ATOM 797 C C . ARG A 1 105 ? 17.369 -25.393 -0.356 1.00 90.81 105 ARG A C 1
ATOM 799 O O . ARG A 1 105 ? 16.625 -26.044 0.370 1.00 90.81 105 ARG A O 1
ATOM 806 N N . ARG A 1 106 ? 17.906 -25.906 -1.469 1.00 89.12 106 ARG A N 1
ATOM 807 C CA . ARG A 1 106 ? 17.665 -27.285 -1.922 1.00 89.12 106 ARG A CA 1
ATOM 808 C C . ARG A 1 106 ? 18.681 -28.270 -1.330 1.00 89.12 106 ARG A C 1
ATOM 810 O O . ARG A 1 106 ? 19.850 -27.895 -1.176 1.00 89.12 106 ARG A O 1
ATOM 817 N N . PRO A 1 107 ? 18.271 -29.527 -1.062 1.00 92.19 107 PRO A N 1
ATOM 818 C CA . PRO A 1 107 ? 19.192 -30.610 -0.724 1.00 92.19 107 PRO A CA 1
ATOM 819 C C . PRO A 1 107 ? 20.272 -30.756 -1.796 1.00 92.19 107 PRO A C 1
ATOM 821 O O . PRO A 1 107 ? 20.010 -30.527 -2.977 1.00 92.19 107 PRO A O 1
ATOM 824 N N . GLU A 1 108 ? 21.481 -31.153 -1.404 1.00 89.56 108 GLU A N 1
ATOM 825 C CA . GLU A 1 108 ? 22.634 -31.205 -2.312 1.00 89.56 108 GLU A CA 1
ATOM 826 C C . GLU A 1 108 ? 22.398 -32.094 -3.543 1.00 89.56 108 GLU A C 1
ATOM 828 O O . GLU A 1 108 ? 22.760 -31.706 -4.651 1.00 89.56 108 GLU A O 1
ATOM 833 N N . ALA A 1 109 ? 21.676 -33.205 -3.368 1.00 89.19 109 ALA A N 1
ATOM 834 C CA . ALA A 1 109 ? 21.287 -34.119 -4.441 1.00 89.19 109 ALA A CA 1
ATOM 835 C C . ALA A 1 109 ? 20.328 -33.506 -5.488 1.00 89.19 109 ALA A C 1
ATOM 837 O O . ALA A 1 109 ? 20.248 -34.002 -6.608 1.00 89.19 109 ALA A O 1
ATOM 838 N N . GLU A 1 110 ? 19.616 -32.422 -5.158 1.00 92.06 110 GLU A N 1
ATOM 839 C CA . GLU A 1 110 ? 18.642 -31.754 -6.041 1.00 92.06 110 GLU A CA 1
ATOM 840 C C . GLU A 1 110 ? 19.138 -30.400 -6.579 1.00 92.06 110 GLU A C 1
ATOM 842 O O . GLU A 1 110 ? 18.390 -29.662 -7.244 1.00 92.06 110 GLU A O 1
ATOM 847 N N . ARG A 1 111 ? 20.388 -30.025 -6.270 1.00 90.44 111 ARG A N 1
ATOM 848 C CA . ARG A 1 111 ? 20.954 -28.744 -6.698 1.00 90.44 111 ARG A CA 1
ATOM 849 C C . ARG A 1 111 ? 21.091 -28.713 -8.211 1.00 90.44 111 ARG A C 1
ATOM 851 O O . ARG A 1 111 ? 21.746 -29.547 -8.831 1.00 90.44 111 ARG A O 1
ATOM 858 N N . ARG A 1 112 ? 20.496 -27.689 -8.818 1.00 91.75 112 ARG A N 1
ATOM 859 C CA . ARG A 1 112 ? 20.627 -27.455 -10.256 1.00 91.75 112 ARG A CA 1
ATOM 860 C C . ARG A 1 112 ? 22.038 -26.951 -10.576 1.00 91.75 112 ARG A C 1
ATOM 862 O O . ARG A 1 112 ? 22.619 -26.218 -9.765 1.00 91.75 112 ARG A O 1
ATOM 869 N N . PRO A 1 113 ? 22.584 -27.288 -11.757 1.00 93.31 113 PRO A N 1
ATOM 870 C CA . PRO A 1 113 ? 23.909 -26.835 -12.153 1.00 93.31 113 PRO A CA 1
ATOM 871 C C . PRO A 1 113 ? 23.951 -25.311 -12.329 1.00 93.31 113 PRO A C 1
ATOM 873 O O . PRO A 1 113 ? 22.962 -24.687 -12.715 1.00 93.31 113 PRO A O 1
ATOM 876 N N . LYS A 1 114 ? 25.115 -24.705 -12.054 1.00 90.25 114 LYS A N 1
ATOM 877 C CA . LYS A 1 114 ? 25.293 -23.240 -11.975 1.00 90.25 114 LYS A CA 1
ATOM 878 C C . LYS A 1 114 ? 24.903 -22.489 -13.257 1.00 90.25 114 LYS A C 1
ATOM 880 O O . LYS A 1 114 ? 24.459 -21.350 -13.160 1.00 90.25 114 LYS A O 1
ATOM 885 N N . TRP A 1 115 ? 25.008 -23.116 -14.434 1.00 91.81 115 TRP A N 1
ATOM 886 C CA . TRP A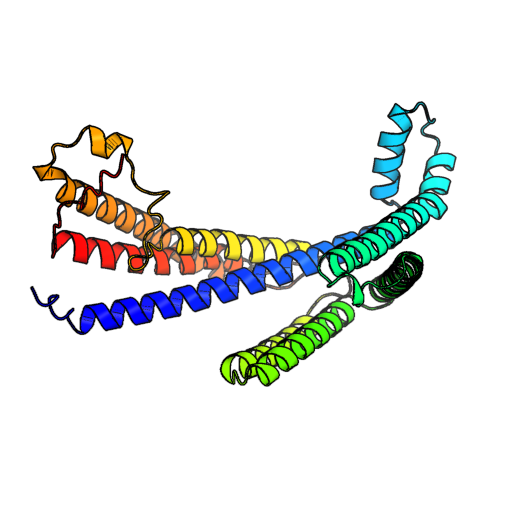 1 115 ? 24.633 -22.500 -15.717 1.00 91.81 115 TRP A CA 1
ATOM 887 C C . TRP A 1 115 ? 23.140 -22.148 -15.804 1.00 91.81 115 TRP A C 1
ATOM 889 O O . TRP A 1 115 ? 22.784 -21.208 -16.513 1.00 91.81 115 TRP A O 1
ATOM 899 N N . TRP A 1 116 ? 22.271 -22.805 -15.022 1.00 91.12 116 TRP A N 1
ATOM 900 C CA . TRP A 1 116 ? 20.874 -22.378 -14.900 1.00 91.12 116 TRP A CA 1
ATOM 901 C C . TRP A 1 116 ? 20.756 -20.946 -14.380 1.00 91.12 116 TRP A C 1
ATOM 903 O O . TRP A 1 116 ? 19.843 -20.245 -14.793 1.00 91.12 116 TRP A O 1
ATOM 913 N N . GLY A 1 117 ? 21.693 -20.465 -13.556 1.00 88.38 117 GLY A N 1
ATOM 914 C CA . GLY A 1 117 ? 21.710 -19.068 -13.119 1.00 88.38 117 GLY A CA 1
ATOM 915 C C . GLY A 1 117 ? 21.791 -18.081 -14.286 1.00 88.38 117 GLY A C 1
ATOM 916 O O . GLY A 1 117 ? 21.101 -17.066 -14.266 1.00 88.38 117 GLY A O 1
ATOM 917 N N . VAL A 1 118 ? 22.549 -18.417 -15.338 1.00 91.94 118 VAL A N 1
ATOM 918 C CA . VAL A 1 118 ? 22.628 -17.616 -16.573 1.00 91.94 118 VAL A CA 1
ATOM 919 C C . VAL A 1 118 ? 21.294 -17.638 -17.312 1.00 91.94 118 VAL A C 1
ATOM 921 O O . VAL A 1 118 ? 20.815 -16.590 -17.732 1.00 91.94 118 VAL A O 1
ATOM 924 N N . VAL A 1 119 ? 20.652 -18.807 -17.416 1.00 92.06 119 VAL A N 1
ATOM 925 C CA . VAL A 1 119 ? 19.325 -18.937 -18.043 1.00 92.06 119 VAL A CA 1
ATOM 926 C C . VAL A 1 119 ? 18.287 -18.098 -17.302 1.00 92.06 119 VAL A C 1
ATOM 928 O O . VAL A 1 119 ? 17.561 -17.340 -17.935 1.00 92.06 119 VAL A O 1
ATOM 931 N N . TYR A 1 120 ? 18.242 -18.174 -15.969 1.00 88.81 120 TYR A N 1
ATOM 932 C CA . TYR A 1 120 ? 17.340 -17.350 -15.157 1.00 88.81 120 TYR A CA 1
ATOM 933 C C . TYR A 1 120 ? 17.630 -15.854 -15.318 1.00 88.81 120 TYR A C 1
ATOM 935 O O . TYR A 1 120 ? 16.688 -15.071 -15.410 1.00 88.81 120 TYR A O 1
ATOM 943 N N . GLY A 1 121 ? 18.903 -15.460 -15.408 1.00 89.69 121 GLY A N 1
ATOM 944 C CA . GLY A 1 121 ? 19.293 -14.083 -15.706 1.00 89.69 121 GLY A CA 1
ATOM 945 C C . GLY A 1 121 ? 18.788 -13.611 -17.075 1.00 89.69 121 GLY A C 1
ATOM 946 O O . GLY A 1 121 ? 18.163 -12.558 -17.163 1.00 89.69 121 GLY A O 1
ATOM 947 N N . LEU A 1 122 ? 18.993 -14.399 -18.137 1.00 92.25 122 LEU A N 1
ATOM 948 C CA . LEU A 1 122 ? 18.523 -14.068 -19.491 1.00 92.25 122 LEU A CA 1
ATOM 949 C C . LEU A 1 122 ? 16.994 -14.014 -19.575 1.00 92.25 122 LEU A C 1
ATOM 951 O O . LEU A 1 122 ? 16.440 -13.092 -20.170 1.00 92.25 122 LEU A O 1
ATOM 955 N N . VAL A 1 123 ? 16.306 -14.970 -18.946 1.00 93.38 123 VAL A N 1
ATOM 956 C CA . VAL A 1 123 ? 14.839 -14.985 -18.871 1.00 93.38 123 VAL A CA 1
ATOM 957 C C . VAL A 1 123 ? 14.328 -13.761 -18.110 1.00 93.38 123 VAL A C 1
ATOM 959 O O . VAL A 1 123 ? 13.379 -13.128 -18.563 1.00 93.38 123 VAL A O 1
ATOM 962 N N . ALA A 1 124 ? 14.970 -13.374 -17.003 1.00 90.69 124 ALA A N 1
ATOM 963 C CA . ALA A 1 124 ? 14.604 -12.170 -16.260 1.00 90.69 124 ALA A CA 1
ATOM 964 C C . ALA A 1 124 ? 14.758 -10.902 -17.115 1.00 90.69 124 ALA A C 1
ATOM 966 O O . ALA A 1 124 ? 13.855 -10.068 -17.126 1.00 90.69 124 ALA A O 1
ATOM 967 N N . VAL A 1 125 ? 15.850 -10.784 -17.881 1.00 91.94 125 VAL A N 1
ATOM 968 C CA . VAL A 1 125 ? 16.056 -9.677 -18.832 1.00 91.94 125 VAL A CA 1
ATOM 969 C C . VAL A 1 125 ? 14.969 -9.655 -19.903 1.00 91.94 125 VAL A C 1
ATOM 971 O O . VAL A 1 125 ? 14.391 -8.600 -20.156 1.00 91.94 125 VAL A O 1
ATOM 974 N N . ALA A 1 126 ? 14.659 -10.804 -20.508 1.00 93.06 126 ALA A N 1
ATOM 975 C CA . ALA A 1 126 ? 13.620 -10.900 -21.529 1.00 93.06 126 ALA A CA 1
ATOM 976 C C . ALA A 1 126 ? 12.244 -10.494 -20.976 1.00 93.06 126 ALA A C 1
ATOM 978 O O . ALA A 1 126 ? 11.535 -9.709 -21.605 1.00 93.06 126 ALA A O 1
ATOM 979 N N . ILE A 1 127 ? 11.891 -10.964 -19.774 1.00 91.44 127 ILE A N 1
ATOM 980 C CA . ILE A 1 127 ? 10.646 -10.593 -19.088 1.00 91.44 127 ILE A CA 1
ATOM 981 C C . ILE A 1 127 ? 10.618 -9.094 -18.789 1.00 91.44 127 ILE A C 1
ATOM 983 O O . ILE A 1 127 ? 9.616 -8.445 -19.077 1.00 91.44 127 ILE A O 1
ATOM 987 N N . ALA A 1 128 ? 11.698 -8.527 -18.248 1.00 89.19 128 ALA A N 1
ATOM 988 C CA . ALA A 1 128 ? 11.761 -7.100 -17.948 1.00 89.19 128 ALA A CA 1
ATOM 989 C C . ALA A 1 128 ? 11.645 -6.248 -19.216 1.00 89.19 128 ALA A C 1
ATOM 991 O O . ALA A 1 128 ? 10.914 -5.262 -19.221 1.00 89.19 128 ALA A O 1
ATOM 992 N N . TRP A 1 129 ? 12.298 -6.645 -20.309 1.00 90.25 129 TRP A N 1
ATOM 993 C CA . TRP A 1 129 ? 12.183 -5.947 -21.588 1.00 90.25 129 TRP A CA 1
ATOM 994 C C . TRP A 1 129 ? 10.756 -6.005 -22.144 1.00 90.25 129 TRP A C 1
ATOM 996 O O . TRP A 1 129 ? 10.203 -4.968 -22.513 1.00 90.25 129 TRP A O 1
ATOM 1006 N N . LEU A 1 130 ? 10.123 -7.185 -22.138 1.00 91.81 130 LEU A N 1
ATOM 1007 C CA . LEU A 1 130 ? 8.718 -7.337 -22.534 1.00 91.81 130 LEU A CA 1
ATOM 1008 C C . LEU A 1 130 ? 7.790 -6.496 -21.654 1.00 91.81 130 LEU A C 1
ATOM 1010 O O . LEU A 1 130 ? 6.867 -5.866 -22.162 1.00 91.81 130 LEU A O 1
ATOM 1014 N N . PHE A 1 131 ? 8.055 -6.448 -20.351 1.00 90.50 131 PHE A N 1
ATOM 1015 C CA . PHE A 1 131 ? 7.289 -5.655 -19.398 1.00 90.50 131 PHE A CA 1
ATOM 1016 C C . PHE A 1 131 ? 7.435 -4.149 -19.644 1.00 90.50 131 PHE A C 1
ATOM 1018 O O . PHE A 1 131 ? 6.438 -3.432 -19.629 1.00 90.50 131 PHE A O 1
ATOM 1025 N N . VAL A 1 132 ? 8.642 -3.666 -19.950 1.00 88.56 132 VAL A N 1
ATOM 1026 C CA . VAL A 1 132 ? 8.864 -2.263 -20.332 1.00 88.56 132 VAL A CA 1
ATOM 1027 C C . VAL A 1 132 ? 8.121 -1.931 -21.622 1.00 88.56 132 VAL A C 1
ATOM 1029 O O . VAL A 1 132 ? 7.407 -0.934 -21.660 1.00 88.56 132 VAL A O 1
ATOM 1032 N N . GLN A 1 133 ? 8.222 -2.779 -22.651 1.00 90.06 133 GLN A N 1
ATOM 1033 C CA . GLN A 1 133 ? 7.467 -2.599 -23.899 1.00 90.06 133 GLN A CA 1
ATOM 1034 C C . GLN A 1 133 ? 5.953 -2.615 -23.660 1.00 90.06 133 GLN A C 1
ATOM 1036 O O . GLN A 1 133 ? 5.216 -1.868 -24.298 1.00 90.06 133 GLN A O 1
ATOM 1041 N N . PHE A 1 134 ? 5.481 -3.452 -22.736 1.00 90.88 134 PHE A N 1
ATOM 1042 C CA . PHE A 1 134 ? 4.077 -3.507 -22.349 1.00 90.88 134 PHE A CA 1
ATOM 1043 C C . PHE A 1 134 ? 3.629 -2.208 -21.666 1.00 90.88 134 PHE A C 1
ATOM 1045 O O . PHE A 1 134 ? 2.610 -1.649 -22.061 1.00 90.88 134 PHE A O 1
ATOM 1052 N N . ILE A 1 135 ? 4.409 -1.680 -20.716 1.00 90.75 135 ILE A N 1
ATOM 1053 C CA . ILE A 1 135 ? 4.097 -0.424 -20.014 1.00 90.75 135 ILE A CA 1
ATOM 1054 C C . ILE A 1 135 ? 4.105 0.785 -20.952 1.00 90.75 135 ILE A C 1
ATOM 1056 O O . ILE A 1 135 ? 3.268 1.670 -20.796 1.00 90.75 135 ILE A O 1
ATOM 1060 N N . THR A 1 136 ? 5.060 0.864 -21.880 1.00 87.94 136 THR A N 1
ATOM 1061 C CA . THR A 1 136 ? 5.227 2.050 -22.735 1.00 87.94 136 THR A CA 1
ATOM 1062 C C . THR A 1 136 ? 4.285 2.064 -23.932 1.00 87.94 136 THR A C 1
ATOM 1064 O O . THR A 1 136 ? 3.963 3.140 -24.431 1.00 87.94 136 THR A O 1
ATOM 1067 N N . ARG A 1 137 ? 3.835 0.894 -24.407 1.00 90.50 137 ARG A N 1
ATOM 1068 C CA . ARG A 1 137 ? 2.936 0.796 -25.569 1.00 90.50 137 ARG A CA 1
ATOM 1069 C C . ARG A 1 137 ? 1.462 0.715 -25.212 1.00 90.50 137 ARG A C 1
ATOM 1071 O O . ARG A 1 137 ? 0.638 1.065 -26.051 1.00 90.50 137 ARG A O 1
ATOM 1078 N N . GLN A 1 138 ? 1.123 0.211 -24.028 1.00 92.50 138 GLN A N 1
ATOM 1079 C CA . GLN A 1 138 ? -0.269 0.050 -23.619 1.00 92.50 138 GLN A CA 1
ATOM 1080 C C . GLN A 1 138 ? -0.719 1.214 -22.732 1.00 92.50 138 GLN A C 1
ATOM 1082 O O . GLN A 1 138 ? 0.065 1.715 -21.925 1.00 92.50 138 GLN A O 1
ATOM 1087 N N . PRO A 1 139 ? -1.991 1.637 -22.831 1.00 90.38 139 PRO A N 1
ATOM 1088 C CA . PRO A 1 139 ? -2.534 2.655 -21.943 1.00 90.38 139 PRO A CA 1
ATOM 1089 C C . PRO A 1 139 ? -2.518 2.168 -20.486 1.00 90.38 139 PRO A C 1
ATOM 1091 O O . PRO A 1 139 ? -2.739 0.981 -20.218 1.00 90.38 139 PRO A O 1
ATOM 1094 N N . SER A 1 140 ? -2.296 3.081 -19.532 1.00 89.62 140 SER A N 1
ATOM 1095 C CA . SER A 1 140 ? -2.037 2.709 -18.129 1.00 89.62 140 SER A CA 1
ATOM 1096 C C . SER A 1 140 ? -3.157 1.866 -17.505 1.00 89.62 140 SER A C 1
ATOM 1098 O O . SER A 1 140 ? -2.883 0.899 -16.792 1.00 89.62 140 SER A O 1
ATOM 1100 N N . TRP A 1 141 ? -4.419 2.136 -17.854 1.00 89.69 141 TRP A N 1
ATOM 1101 C CA . TRP A 1 141 ? -5.558 1.345 -17.386 1.00 89.69 141 TRP A CA 1
ATOM 1102 C C . TRP A 1 141 ? -5.491 -0.134 -17.793 1.00 89.69 141 TRP A C 1
ATOM 1104 O O . TRP A 1 141 ? -5.857 -0.994 -16.992 1.00 89.69 141 TRP A O 1
ATOM 1114 N N . GLN A 1 142 ? -5.001 -0.457 -18.998 1.00 91.81 142 GLN A N 1
ATOM 1115 C CA . GLN A 1 142 ? -4.867 -1.848 -19.454 1.00 91.81 142 GLN A CA 1
ATOM 1116 C C . GLN A 1 142 ? -3.734 -2.558 -18.727 1.00 91.81 142 GLN A C 1
ATOM 1118 O O . GLN A 1 142 ? -3.875 -3.727 -18.362 1.00 91.81 142 GLN A O 1
ATOM 1123 N N . VAL A 1 143 ? -2.631 -1.850 -18.480 1.00 91.00 143 VAL A N 1
ATOM 1124 C CA . VAL A 1 143 ? -1.498 -2.380 -17.715 1.00 91.00 143 VAL A CA 1
ATOM 1125 C C . VAL A 1 143 ? -1.945 -2.720 -16.295 1.00 91.00 143 VAL A C 1
ATOM 1127 O O . VAL A 1 143 ? -1.762 -3.854 -15.849 1.00 91.00 143 VAL A O 1
ATOM 1130 N N . CYS A 1 144 ? -2.606 -1.781 -15.612 1.00 88.62 144 CYS A N 1
ATOM 1131 C CA . CYS A 1 144 ? -3.132 -1.994 -14.265 1.00 88.62 144 CYS A CA 1
ATOM 1132 C C . CYS A 1 144 ? -4.169 -3.119 -14.222 1.00 88.62 144 CYS A C 1
ATOM 1134 O O . CYS A 1 144 ? -4.068 -3.993 -13.363 1.00 88.62 144 CYS A O 1
ATOM 1136 N N . MET A 1 145 ? -5.113 -3.148 -15.169 1.00 89.75 145 MET A N 1
ATOM 1137 C CA . MET A 1 145 ? -6.121 -4.205 -15.261 1.00 89.75 145 MET A CA 1
ATOM 1138 C C . MET A 1 145 ? -5.478 -5.583 -15.456 1.00 89.75 145 MET A C 1
ATOM 1140 O O . MET A 1 145 ? -5.842 -6.533 -14.769 1.00 89.75 145 MET A O 1
ATOM 1144 N N . THR A 1 146 ? -4.496 -5.695 -16.354 1.00 90.25 146 THR A N 1
ATOM 1145 C CA . THR A 1 146 ? -3.813 -6.966 -16.641 1.00 90.25 146 THR A CA 1
ATOM 1146 C C . THR A 1 146 ? -3.045 -7.464 -15.420 1.00 90.25 146 THR A C 1
ATOM 1148 O O . THR A 1 146 ? -3.151 -8.636 -15.063 1.00 90.25 146 THR A O 1
ATOM 1151 N N . LEU A 1 147 ? -2.318 -6.575 -14.735 1.00 89.38 147 LEU A N 1
ATOM 1152 C CA . LEU A 1 147 ? -1.593 -6.917 -13.509 1.00 89.38 147 LEU A CA 1
ATOM 1153 C C . LEU A 1 147 ? -2.535 -7.309 -12.366 1.00 89.38 147 LEU A C 1
ATOM 1155 O O . LEU A 1 147 ? -2.254 -8.275 -11.658 1.00 89.38 147 LEU A O 1
ATOM 1159 N N . LEU A 1 148 ? -3.663 -6.611 -12.216 1.00 88.56 148 LEU A N 1
ATOM 1160 C CA . LEU A 1 148 ? -4.699 -6.956 -11.241 1.00 88.56 148 LEU A CA 1
ATOM 1161 C C . LEU A 1 148 ? -5.303 -8.328 -11.525 1.00 88.56 148 LEU A C 1
ATOM 1163 O O . LEU A 1 148 ? -5.388 -9.143 -10.613 1.00 88.56 148 LEU A O 1
ATOM 1167 N N . ILE A 1 149 ? -5.668 -8.616 -12.776 1.00 88.81 149 ILE A N 1
ATOM 1168 C CA . ILE A 1 149 ? -6.220 -9.920 -13.160 1.00 88.81 149 ILE A CA 1
ATOM 1169 C C . ILE A 1 149 ? -5.195 -11.027 -12.904 1.00 88.81 149 ILE A C 1
ATOM 1171 O O . ILE A 1 149 ? -5.534 -12.026 -12.276 1.00 88.81 149 ILE A O 1
ATOM 1175 N N . LEU A 1 150 ? -3.938 -10.848 -13.323 1.00 90.94 150 LEU A N 1
ATOM 1176 C CA . LEU A 1 150 ? -2.872 -11.826 -13.074 1.00 90.94 150 LEU A CA 1
ATOM 1177 C C . LEU A 1 150 ? -2.661 -12.069 -11.573 1.00 90.94 150 LEU A C 1
ATOM 1179 O O . LEU A 1 150 ? -2.576 -13.222 -11.141 1.00 90.94 150 LEU A O 1
ATOM 1183 N N . GLY A 1 151 ? -2.629 -11.001 -10.771 1.00 86.88 151 GLY A N 1
ATOM 1184 C CA . GLY A 1 151 ? -2.514 -11.083 -9.316 1.00 86.88 151 GLY A CA 1
ATOM 1185 C C . GLY A 1 151 ? -3.705 -11.796 -8.672 1.00 86.88 151 GLY A C 1
ATOM 1186 O O . GLY A 1 151 ? -3.515 -12.708 -7.867 1.00 86.88 151 GLY A O 1
ATOM 1187 N N . SER A 1 152 ? -4.929 -11.443 -9.070 1.00 87.19 152 SER A N 1
ATOM 1188 C CA . SER A 1 152 ? -6.163 -12.066 -8.586 1.00 87.19 152 SER A CA 1
ATOM 1189 C C . SER A 1 152 ? -6.276 -13.532 -8.984 1.00 87.19 152 SER A C 1
ATOM 1191 O O . SER A 1 152 ? -6.725 -14.330 -8.170 1.00 87.19 152 SER A O 1
ATOM 1193 N N . VAL A 1 153 ? -5.836 -13.916 -10.185 1.00 90.38 153 VAL A N 1
ATOM 1194 C CA . VAL A 1 153 ? -5.799 -15.322 -10.620 1.00 90.38 153 VAL A CA 1
ATOM 1195 C C . VAL A 1 153 ? -4.783 -16.115 -9.799 1.00 90.38 153 VAL A C 1
ATOM 1197 O O . VAL A 1 153 ? -5.101 -17.210 -9.338 1.00 90.38 153 VAL A O 1
ATOM 1200 N N . GLY A 1 154 ? -3.588 -15.565 -9.560 1.00 89.94 154 GLY A N 1
ATOM 1201 C CA . GLY A 1 154 ? -2.585 -16.203 -8.702 1.00 89.94 154 GLY A CA 1
ATOM 1202 C C . GLY A 1 154 ? -3.072 -16.372 -7.260 1.00 89.94 154 GLY A C 1
ATOM 1203 O O . GLY A 1 154 ? -2.920 -17.445 -6.673 1.00 89.94 154 GLY A O 1
ATOM 1204 N N . PHE A 1 155 ? -3.718 -15.341 -6.713 1.00 88.75 155 PHE A N 1
ATOM 1205 C CA . PHE A 1 155 ? -4.308 -15.381 -5.377 1.00 88.75 155 PHE A CA 1
ATOM 1206 C C . PHE A 1 155 ? -5.492 -16.355 -5.297 1.00 88.75 155 PHE A C 1
ATOM 1208 O O . PHE A 1 155 ? -5.583 -17.127 -4.346 1.00 88.75 155 PHE A O 1
ATOM 1215 N N . LEU A 1 156 ? -6.350 -16.394 -6.320 1.00 89.88 156 LEU A N 1
ATOM 1216 C CA . LEU A 1 156 ? -7.450 -17.352 -6.422 1.00 89.88 156 LEU A CA 1
ATOM 1217 C C . LEU A 1 156 ? -6.930 -18.791 -6.498 1.00 89.88 156 LEU A C 1
ATOM 1219 O O . LEU A 1 156 ? -7.450 -19.663 -5.809 1.00 89.88 156 LEU A O 1
ATOM 1223 N N . TYR A 1 157 ? -5.888 -19.045 -7.290 1.00 92.75 157 TYR A N 1
ATOM 1224 C CA . TYR A 1 157 ? -5.269 -20.366 -7.390 1.00 92.75 157 TYR A CA 1
ATOM 1225 C C . TYR A 1 157 ? -4.735 -20.849 -6.032 1.00 92.75 157 TYR A C 1
ATOM 1227 O O . TYR A 1 157 ? -4.984 -21.989 -5.632 1.00 92.75 157 TYR A O 1
ATOM 1235 N N . ASP A 1 158 ? -4.047 -19.977 -5.292 1.00 90.44 158 ASP A N 1
ATOM 1236 C CA . ASP A 1 158 ? -3.565 -20.281 -3.941 1.00 90.44 158 ASP A CA 1
ATOM 1237 C C . ASP A 1 158 ? -4.723 -20.480 -2.943 1.00 90.44 158 ASP A C 1
ATOM 1239 O O . ASP A 1 158 ? -4.709 -21.438 -2.167 1.00 90.44 158 ASP A O 1
ATOM 1243 N N . ALA A 1 159 ? -5.770 -19.651 -3.009 1.00 88.81 159 ALA A N 1
ATOM 1244 C CA . ALA A 1 159 ? -6.955 -19.766 -2.158 1.00 88.81 159 ALA A CA 1
ATOM 1245 C C . ALA A 1 159 ? -7.720 -21.083 -2.383 1.00 88.81 159 ALA A C 1
ATOM 1247 O O . ALA A 1 159 ? -8.046 -21.790 -1.424 1.00 88.81 159 ALA A O 1
ATOM 1248 N N . VAL A 1 160 ? -7.930 -21.463 -3.647 1.00 93.19 160 VAL A N 1
ATOM 1249 C CA . VAL A 1 160 ? -8.565 -22.732 -4.033 1.00 93.19 160 VAL A CA 1
ATOM 1250 C C . VAL A 1 160 ? -7.726 -23.915 -3.558 1.00 93.19 160 VAL A C 1
ATOM 1252 O O . VAL A 1 160 ? -8.266 -24.867 -2.990 1.00 93.19 160 VAL A O 1
ATOM 1255 N N . ARG A 1 161 ? -6.396 -23.845 -3.700 1.00 95.38 161 ARG A N 1
ATOM 1256 C CA . ARG A 1 161 ? -5.484 -24.890 -3.211 1.00 95.38 161 ARG A CA 1
ATOM 1257 C C . ARG A 1 161 ? -5.565 -25.072 -1.692 1.00 95.38 161 ARG A C 1
ATOM 1259 O O . ARG A 1 161 ? -5.448 -26.197 -1.210 1.00 95.38 161 ARG A O 1
ATOM 1266 N N . ARG A 1 162 ? -5.786 -23.989 -0.943 1.00 92.00 162 ARG A N 1
ATOM 1267 C CA . ARG A 1 162 ? -5.961 -24.006 0.520 1.00 92.00 162 ARG A CA 1
ATOM 1268 C C . ARG A 1 162 ? -7.377 -24.381 0.967 1.00 92.00 162 ARG A C 1
ATOM 1270 O O . ARG A 1 162 ? -7.597 -24.516 2.167 1.00 92.00 162 ARG A O 1
ATOM 1277 N N . LYS A 1 163 ? -8.317 -24.571 0.031 1.00 94.31 163 LYS A N 1
ATOM 1278 C CA . LYS A 1 163 ? -9.755 -24.779 0.293 1.00 94.31 163 LYS A CA 1
ATOM 1279 C C . LYS A 1 163 ? -10.384 -23.652 1.126 1.00 94.31 163 LYS A C 1
ATOM 1281 O O . LYS A 1 163 ? -11.362 -23.876 1.837 1.00 94.31 163 LYS A O 1
ATOM 1286 N N . ASP A 1 164 ? -9.836 -22.442 1.031 1.00 90.75 164 ASP A N 1
ATOM 1287 C CA . ASP A 1 164 ? -10.374 -21.266 1.708 1.00 90.75 164 ASP A CA 1
ATOM 1288 C C . ASP A 1 164 ? -11.360 -20.551 0.775 1.00 90.75 164 ASP A C 1
ATOM 1290 O O . ASP A 1 164 ? -10.986 -19.843 -0.169 1.00 90.75 164 ASP A O 1
ATOM 1294 N N . TRP A 1 165 ? -12.651 -20.774 1.022 1.00 89.88 165 TRP A N 1
ATOM 1295 C CA . TRP A 1 165 ? -13.719 -20.196 0.211 1.00 89.88 165 TRP A CA 1
ATOM 1296 C C . TRP A 1 165 ? -13.807 -18.673 0.376 1.00 89.88 165 TRP A C 1
ATOM 1298 O O . TRP A 1 165 ? -14.103 -17.979 -0.596 1.00 89.88 165 TRP A O 1
ATOM 1308 N N . LEU A 1 166 ? -13.489 -18.137 1.562 1.00 85.56 166 LEU A N 1
ATOM 1309 C CA . LEU A 1 166 ? -13.524 -16.696 1.824 1.00 85.56 166 LEU A CA 1
ATOM 1310 C C . LEU A 1 166 ? -12.428 -15.984 1.039 1.00 85.56 166 LEU A C 1
ATOM 1312 O O . LEU A 1 166 ? -12.696 -14.984 0.372 1.00 85.56 166 LEU A O 1
ATOM 1316 N N . ALA A 1 167 ? -11.208 -16.523 1.070 1.00 82.81 167 ALA A N 1
ATOM 1317 C CA . ALA A 1 167 ? -10.099 -15.987 0.287 1.00 82.81 167 ALA A CA 1
ATOM 1318 C C . ALA A 1 167 ? -10.386 -16.051 -1.223 1.00 82.81 167 ALA A C 1
ATOM 1320 O O . ALA A 1 167 ? -10.055 -15.118 -1.952 1.00 82.81 167 ALA A O 1
ATOM 1321 N N . SER A 1 168 ? -11.064 -17.107 -1.681 1.00 84.75 168 SER A N 1
ATOM 1322 C CA . SER A 1 168 ? -11.447 -17.268 -3.089 1.00 84.75 168 SER A CA 1
ATOM 1323 C C . SER A 1 168 ? -12.471 -16.217 -3.528 1.00 84.75 168 SER A C 1
ATOM 1325 O O . SER A 1 168 ? -12.288 -15.566 -4.557 1.00 84.75 168 SER A O 1
ATOM 1327 N N . VAL A 1 169 ? -13.520 -15.991 -2.727 1.00 87.88 169 VAL A N 1
ATOM 1328 C CA . VAL A 1 169 ? -14.511 -14.933 -2.991 1.00 87.88 169 VAL A CA 1
ATOM 1329 C C . VAL A 1 169 ? -13.841 -13.562 -2.979 1.00 87.88 169 VAL A C 1
ATOM 1331 O O . VAL A 1 169 ? -14.055 -12.766 -3.892 1.00 87.88 169 VAL A O 1
ATOM 1334 N N . LEU A 1 170 ? -12.976 -13.301 -1.996 1.00 84.56 170 LEU A N 1
ATOM 1335 C CA . LEU A 1 170 ? -12.236 -12.045 -1.907 1.00 84.56 170 LEU A CA 1
ATOM 1336 C C . LEU A 1 170 ? -11.357 -11.817 -3.146 1.00 84.56 170 LEU A C 1
ATOM 1338 O O . LEU A 1 170 ? -11.349 -10.711 -3.680 1.00 84.56 170 LEU A O 1
ATOM 1342 N N . ALA A 1 171 ? -10.668 -12.850 -3.638 1.00 83.62 171 ALA A N 1
ATOM 1343 C CA . ALA A 1 171 ? -9.833 -12.770 -4.837 1.00 83.62 171 ALA A CA 1
ATOM 1344 C C . ALA A 1 171 ? -10.624 -12.316 -6.070 1.00 83.62 171 ALA A C 1
ATOM 1346 O O . ALA A 1 171 ? -10.179 -11.434 -6.811 1.00 83.62 171 ALA A O 1
ATOM 1347 N N . VAL A 1 172 ? -11.810 -12.903 -6.260 1.00 88.12 172 VAL A N 1
ATOM 1348 C CA . VAL A 1 172 ? -12.710 -12.589 -7.375 1.00 88.12 172 VAL A CA 1
ATOM 1349 C C . VAL A 1 172 ? -13.271 -11.180 -7.235 1.00 88.12 172 VAL A C 1
ATOM 1351 O O . VAL A 1 172 ? -13.235 -10.417 -8.197 1.00 88.12 172 VAL A O 1
ATOM 1354 N N . VAL A 1 173 ? -13.740 -10.805 -6.042 1.00 87.94 173 VAL A N 1
ATOM 1355 C CA . VAL A 1 173 ? -14.300 -9.470 -5.786 1.00 87.94 173 VAL A CA 1
ATOM 1356 C C . VAL A 1 173 ? -13.243 -8.388 -5.997 1.00 87.94 173 VAL A C 1
ATOM 1358 O O . VAL A 1 173 ? -13.498 -7.426 -6.718 1.00 87.94 173 VAL A O 1
ATOM 1361 N N . VAL A 1 174 ? -12.041 -8.558 -5.439 1.00 85.56 174 VAL A N 1
ATOM 1362 C CA . VAL A 1 174 ? -10.928 -7.610 -5.615 1.00 85.56 174 VAL A CA 1
ATOM 1363 C C . VAL A 1 174 ? -10.509 -7.526 -7.082 1.00 85.56 174 VAL A C 1
ATOM 1365 O O . VAL A 1 174 ? -10.303 -6.425 -7.587 1.00 85.56 174 VAL A O 1
ATOM 1368 N N . GLY A 1 175 ? -10.438 -8.659 -7.787 1.00 86.50 175 GLY A N 1
ATOM 1369 C CA . GLY A 1 175 ? -10.100 -8.684 -9.210 1.00 86.50 175 GLY A CA 1
ATOM 1370 C C . GLY A 1 175 ? -11.136 -7.973 -10.076 1.00 86.50 175 GLY A C 1
ATOM 1371 O O . GLY A 1 175 ? -10.778 -7.132 -10.897 1.00 86.50 175 GLY A O 1
ATOM 1372 N N . ALA A 1 176 ? -12.422 -8.256 -9.860 1.00 87.44 176 ALA A N 1
ATOM 1373 C CA . ALA A 1 176 ? -13.517 -7.661 -10.621 1.00 87.44 176 ALA A CA 1
ATOM 1374 C C . ALA A 1 176 ? -13.661 -6.158 -10.346 1.00 87.44 176 ALA A C 1
ATOM 1376 O O . ALA A 1 176 ? -13.706 -5.360 -11.284 1.00 87.44 176 ALA A O 1
ATOM 1377 N N . LEU A 1 177 ? -13.681 -5.757 -9.069 1.00 87.62 177 LEU A N 1
ATOM 1378 C CA . LEU A 1 177 ? -13.770 -4.349 -8.680 1.00 87.62 177 LEU A CA 1
ATOM 1379 C C . LEU A 1 177 ? -12.529 -3.567 -9.110 1.00 87.62 177 LEU A C 1
ATOM 1381 O O . LEU A 1 177 ? -12.657 -2.452 -9.608 1.00 87.62 177 LEU A O 1
ATOM 1385 N N . GLY A 1 178 ? -11.340 -4.155 -8.963 1.00 84.88 178 GLY A N 1
ATOM 1386 C CA . GLY A 1 178 ? -10.084 -3.548 -9.390 1.00 84.88 178 GLY A CA 1
ATOM 1387 C C . GLY A 1 178 ? -10.010 -3.371 -10.907 1.00 84.88 178 GLY A C 1
ATOM 1388 O O . GLY A 1 178 ? -9.627 -2.300 -11.380 1.00 84.88 178 GLY A O 1
ATOM 1389 N N . ALA A 1 179 ? -10.426 -4.378 -11.680 1.00 86.50 179 ALA A N 1
ATOM 1390 C CA . ALA A 1 179 ? -10.496 -4.284 -13.137 1.00 86.50 179 ALA A CA 1
ATOM 1391 C C . ALA A 1 179 ? -11.502 -3.213 -13.579 1.00 86.50 179 ALA A C 1
ATOM 1393 O O . ALA A 1 179 ? -11.176 -2.369 -14.412 1.00 86.50 179 ALA A O 1
ATOM 1394 N N . TRP A 1 180 ? -12.688 -3.185 -12.965 1.00 89.56 180 TRP A N 1
ATOM 1395 C CA . TRP A 1 180 ? -13.692 -2.155 -13.229 1.00 89.56 180 TRP A CA 1
ATOM 1396 C C . TRP A 1 180 ? -13.175 -0.751 -12.896 1.00 89.56 180 TRP A C 1
ATOM 1398 O O . TRP A 1 180 ? -13.267 0.148 -13.733 1.00 89.56 180 TRP A O 1
ATOM 1408 N N . ALA A 1 181 ? -12.571 -0.566 -11.721 1.00 85.50 181 ALA A N 1
ATOM 1409 C CA . ALA A 1 181 ? -11.991 0.710 -11.309 1.00 85.50 181 ALA A CA 1
ATOM 1410 C C . ALA A 1 181 ? -10.868 1.155 -12.257 1.00 85.50 181 ALA A C 1
ATOM 1412 O O . ALA A 1 181 ? -10.780 2.336 -12.591 1.00 85.50 181 ALA A O 1
ATOM 1413 N N . SER A 1 182 ? -10.069 0.207 -12.759 1.00 86.06 182 SER A N 1
ATOM 1414 C CA . SER A 1 182 ? -8.992 0.494 -13.709 1.00 86.06 182 SER A CA 1
ATOM 1415 C C . SER A 1 182 ? -9.522 1.147 -14.985 1.00 86.06 182 SER A C 1
ATOM 1417 O O . SER A 1 182 ? -8.909 2.089 -15.469 1.00 86.06 182 SER A O 1
ATOM 1419 N N . THR A 1 183 ? -10.705 0.759 -15.482 1.00 85.38 183 THR A N 1
ATOM 1420 C CA . THR A 1 183 ? -11.307 1.371 -16.690 1.00 85.38 183 THR A CA 1
ATOM 1421 C C . THR A 1 183 ? -11.636 2.862 -16.557 1.00 85.38 183 THR A C 1
ATOM 1423 O O . THR A 1 183 ? -11.905 3.524 -17.558 1.00 85.38 183 THR A O 1
ATOM 1426 N N . LYS A 1 184 ? -11.646 3.405 -15.333 1.00 86.69 184 LYS A N 1
ATOM 1427 C CA . LYS A 1 184 ? -11.906 4.826 -15.064 1.00 86.69 184 LYS A CA 1
ATOM 1428 C C . LYS A 1 184 ? -10.629 5.663 -14.980 1.00 86.69 184 LYS A C 1
ATOM 1430 O O . LYS A 1 184 ? -10.727 6.879 -14.825 1.00 86.69 184 LYS A O 1
ATOM 1435 N N . LEU A 1 185 ? -9.458 5.033 -15.068 1.00 84.19 185 LEU A N 1
ATOM 1436 C CA . LEU A 1 185 ? -8.174 5.710 -14.948 1.00 84.19 185 LEU A CA 1
ATOM 1437 C C . LEU A 1 185 ? -7.800 6.441 -16.256 1.00 84.19 185 LEU A C 1
ATOM 1439 O O . LEU A 1 185 ? -8.073 5.929 -17.345 1.00 84.19 185 LEU A O 1
ATOM 1443 N N . PRO A 1 186 ? -7.173 7.630 -16.167 1.00 84.44 186 PRO A N 1
ATOM 1444 C CA . PRO A 1 186 ? -6.590 8.330 -17.315 1.00 84.44 186 PRO A CA 1
ATOM 1445 C C . PRO A 1 186 ? -5.570 7.475 -18.084 1.00 84.44 186 PRO A C 1
ATOM 1447 O O . PRO A 1 186 ? -5.021 6.522 -17.541 1.00 84.44 186 PRO A O 1
ATOM 1450 N N . GLN A 1 187 ? -5.269 7.833 -19.339 1.00 79.81 187 GLN A N 1
ATOM 1451 C CA . GLN A 1 187 ? -4.303 7.080 -20.155 1.00 79.81 187 GLN A CA 1
ATOM 1452 C C . GLN A 1 187 ? -2.874 7.090 -19.588 1.00 79.81 187 GLN A C 1
ATOM 1454 O O . GLN A 1 187 ? -2.234 6.039 -19.605 1.00 79.81 187 GLN A O 1
ATOM 1459 N N . ASP A 1 188 ? -2.417 8.196 -18.999 1.00 83.00 188 ASP A N 1
ATOM 1460 C CA . ASP A 1 188 ? -1.076 8.321 -18.407 1.00 83.00 188 ASP A CA 1
ATOM 1461 C C . ASP A 1 188 ? -1.061 8.065 -16.899 1.00 83.00 188 ASP A C 1
ATOM 1463 O O . ASP A 1 188 ? -2.076 8.213 -16.229 1.00 83.00 188 ASP A O 1
ATOM 1467 N N . TYR A 1 189 ? 0.114 7.787 -16.328 1.00 85.06 189 TYR A N 1
ATOM 1468 C CA . TYR A 1 189 ? 0.300 7.520 -14.891 1.00 85.06 189 TYR A CA 1
ATOM 1469 C C . TYR A 1 189 ? 0.263 8.769 -13.986 1.00 85.06 189 TYR A C 1
ATOM 1471 O O . TYR A 1 189 ? 0.625 8.695 -12.812 1.00 85.06 189 TYR A O 1
ATOM 1479 N N . ILE A 1 190 ? -0.219 9.916 -14.475 1.00 86.62 190 ILE A N 1
ATOM 1480 C CA . ILE A 1 190 ? -0.320 11.168 -13.696 1.00 86.62 190 ILE A CA 1
ATOM 1481 C C . ILE A 1 190 ? -1.200 10.981 -12.445 1.00 86.62 190 ILE A C 1
ATOM 1483 O O . ILE A 1 190 ? -0.914 11.524 -11.380 1.00 86.62 190 ILE A O 1
ATOM 1487 N N . TRP A 1 191 ? -2.227 10.133 -12.540 1.00 88.94 191 TRP A N 1
ATOM 1488 C CA . TRP A 1 191 ? -3.124 9.796 -11.432 1.00 88.94 191 TRP A CA 1
ATOM 1489 C C . TRP A 1 191 ? -2.459 9.011 -10.292 1.00 88.94 191 TRP A C 1
ATOM 1491 O O . TRP A 1 191 ? -2.991 8.983 -9.181 1.00 88.94 191 TRP A O 1
ATOM 1501 N N . SER A 1 192 ? -1.318 8.362 -10.547 1.00 90.75 192 SER A N 1
ATOM 1502 C CA . SER A 1 192 ? -0.656 7.491 -9.567 1.00 90.75 192 SER A CA 1
ATOM 1503 C C . SER A 1 192 ? -0.224 8.260 -8.318 1.00 90.75 192 SER A C 1
ATOM 1505 O O . SER A 1 192 ? -0.348 7.745 -7.209 1.00 90.75 192 SER A O 1
ATOM 1507 N N . GLN A 1 193 ? 0.207 9.515 -8.479 1.00 89.94 193 GLN A N 1
ATOM 1508 C CA . GLN A 1 193 ? 0.638 10.367 -7.377 1.00 89.94 193 GLN A CA 1
ATOM 1509 C C . GLN A 1 193 ? -0.540 10.743 -6.469 1.00 89.94 193 GLN A C 1
ATOM 1511 O O . GLN A 1 193 ? -0.454 10.562 -5.255 1.00 89.94 193 GLN A O 1
ATOM 1516 N N . GLU A 1 194 ? -1.658 11.197 -7.045 1.00 91.62 194 GLU A N 1
ATOM 1517 C CA . GLU A 1 194 ? -2.880 11.510 -6.289 1.00 91.62 194 GLU A CA 1
ATOM 1518 C C . GLU A 1 194 ? -3.398 10.276 -5.539 1.00 91.62 194 GLU A C 1
ATOM 1520 O O . GLU A 1 194 ? -3.691 10.352 -4.345 1.00 91.62 194 GLU A O 1
ATOM 1525 N N . LEU A 1 195 ? -3.453 9.122 -6.216 1.00 91.12 195 LEU A N 1
ATOM 1526 C CA . LEU A 1 195 ? -3.886 7.870 -5.601 1.00 91.12 195 LEU A CA 1
ATOM 1527 C C . LEU A 1 195 ? -2.941 7.438 -4.474 1.00 91.12 195 LEU A C 1
ATOM 1529 O O . LEU A 1 195 ? -3.406 7.032 -3.411 1.00 91.12 195 LEU A O 1
ATOM 1533 N N . SER A 1 196 ? -1.626 7.544 -4.682 1.00 92.19 196 SER A N 1
ATOM 1534 C CA . SER A 1 196 ? -0.635 7.172 -3.669 1.00 92.19 196 SER A CA 1
ATOM 1535 C C . SER A 1 196 ? -0.773 8.005 -2.399 1.00 92.19 196 SER A C 1
ATOM 1537 O O . SER A 1 196 ? -0.638 7.461 -1.311 1.00 92.19 196 SER A O 1
ATOM 1539 N N . LEU A 1 197 ? -1.127 9.289 -2.514 1.00 92.94 197 LEU A N 1
ATOM 1540 C CA . LEU A 1 197 ? -1.341 10.165 -1.365 1.00 92.94 197 LEU A CA 1
ATOM 1541 C C . LEU A 1 197 ? -2.587 9.758 -0.569 1.00 92.94 197 LEU A C 1
ATOM 1543 O O . LEU A 1 197 ? -2.548 9.734 0.661 1.00 92.94 197 LEU A O 1
ATOM 1547 N N . ILE A 1 198 ? -3.664 9.374 -1.262 1.00 93.31 198 ILE A N 1
ATOM 1548 C CA . ILE A 1 198 ? -4.862 8.817 -0.620 1.00 93.31 198 ILE A CA 1
ATOM 1549 C C . ILE A 1 198 ? -4.497 7.517 0.102 1.00 93.31 198 ILE A C 1
ATOM 1551 O O . ILE A 1 198 ? -4.719 7.398 1.305 1.00 93.31 198 ILE A O 1
ATOM 1555 N N . LEU A 1 199 ? -3.894 6.555 -0.600 1.00 93.81 199 LEU A N 1
ATOM 1556 C CA . LEU A 1 199 ? -3.537 5.254 -0.026 1.00 93.81 199 LEU A CA 1
ATOM 1557 C C . LEU A 1 199 ? -2.560 5.390 1.147 1.00 93.81 199 LEU A C 1
ATOM 1559 O O . LEU A 1 199 ? -2.724 4.700 2.150 1.00 93.81 199 LEU A O 1
ATOM 1563 N N . LEU A 1 200 ? -1.594 6.306 1.060 1.00 95.31 200 LEU A N 1
ATOM 1564 C CA . LEU A 1 200 ? -0.654 6.595 2.136 1.00 95.31 200 LEU A CA 1
ATOM 1565 C C . LEU A 1 200 ? -1.370 7.096 3.394 1.00 95.31 200 LEU A C 1
ATOM 1567 O O . LEU A 1 200 ? -1.049 6.630 4.484 1.00 95.31 200 LEU A O 1
ATOM 1571 N N . ALA A 1 201 ? -2.357 7.989 3.258 1.00 95.56 201 ALA A N 1
ATOM 1572 C CA . ALA A 1 201 ? -3.157 8.449 4.394 1.00 95.56 201 ALA A CA 1
ATOM 1573 C C . ALA A 1 201 ? -3.911 7.283 5.054 1.00 95.56 201 ALA A C 1
ATOM 1575 O O . ALA A 1 201 ? -3.838 7.109 6.270 1.00 95.56 201 ALA A O 1
ATOM 1576 N N . TRP A 1 202 ? -4.556 6.427 4.257 1.00 96.44 202 TRP A N 1
ATOM 1577 C CA . TRP A 1 202 ? -5.236 5.228 4.759 1.00 96.44 202 TRP A CA 1
ATOM 1578 C C . TRP A 1 202 ? -4.283 4.268 5.477 1.00 96.44 202 TRP A C 1
ATOM 1580 O O . TRP A 1 202 ? -4.594 3.807 6.574 1.00 96.44 202 TRP A O 1
ATOM 1590 N N . ILE A 1 203 ? -3.108 4.002 4.903 1.00 95.81 203 ILE A N 1
ATOM 1591 C CA . ILE A 1 203 ? -2.073 3.158 5.517 1.00 95.81 203 ILE A CA 1
ATOM 1592 C C . ILE A 1 203 ? -1.582 3.769 6.831 1.00 95.81 203 ILE A C 1
ATOM 1594 O O . ILE A 1 203 ? -1.456 3.049 7.819 1.00 95.81 203 ILE A O 1
ATOM 1598 N N . ALA A 1 204 ? -1.320 5.076 6.862 1.00 95.44 204 ALA A N 1
ATOM 1599 C CA . ALA A 1 204 ? -0.811 5.761 8.044 1.00 95.44 204 ALA A CA 1
ATOM 1600 C C . ALA A 1 204 ? -1.827 5.737 9.195 1.00 95.44 204 ALA A C 1
ATOM 1602 O O . ALA A 1 204 ? -1.489 5.325 10.306 1.00 95.44 204 ALA A O 1
ATOM 1603 N N . PHE A 1 205 ? -3.081 6.119 8.933 1.00 95.88 205 PHE A N 1
ATOM 1604 C CA . PHE A 1 205 ? -4.103 6.201 9.976 1.00 95.88 205 PHE A CA 1
ATOM 1605 C C . PHE A 1 205 ? -4.584 4.820 10.437 1.00 95.88 205 PHE A C 1
ATOM 1607 O O . PHE A 1 205 ? -4.677 4.575 11.643 1.00 95.88 205 PHE A O 1
ATOM 1614 N N . LEU A 1 206 ? -4.833 3.872 9.525 1.00 94.19 206 LEU A N 1
ATOM 1615 C CA . LEU A 1 206 ? -5.197 2.506 9.926 1.00 94.19 206 LEU A CA 1
ATOM 1616 C C . LEU A 1 206 ? -4.011 1.763 10.545 1.00 94.19 206 LEU A C 1
ATOM 1618 O O . LEU A 1 206 ? -4.201 0.998 11.487 1.00 94.19 206 LEU A O 1
ATOM 1622 N N . GLY A 1 207 ? -2.786 2.022 10.081 1.00 91.06 207 GLY A N 1
ATOM 1623 C CA . GLY A 1 207 ? -1.559 1.547 10.721 1.00 91.06 207 GLY A CA 1
ATOM 1624 C C . GLY A 1 207 ? -1.443 2.028 12.167 1.00 91.06 207 GLY A C 1
ATOM 1625 O O . GLY A 1 207 ? -1.189 1.222 13.063 1.00 91.06 207 GLY A O 1
ATOM 1626 N N . GLY A 1 208 ? -1.720 3.313 12.411 1.00 89.69 208 GLY A N 1
ATOM 1627 C CA . GLY A 1 208 ? -1.796 3.889 13.756 1.00 89.69 208 GLY A CA 1
ATOM 1628 C C . GLY A 1 208 ? -2.885 3.244 14.617 1.00 89.69 208 GLY A C 1
ATOM 1629 O O . GLY A 1 208 ? -2.626 2.878 15.764 1.00 89.69 208 GLY A O 1
ATOM 1630 N N . SER A 1 209 ? -4.075 3.012 14.055 1.00 92.00 209 SER A N 1
ATOM 1631 C CA . SER A 1 209 ? -5.154 2.297 14.750 1.00 92.00 209 SER A CA 1
ATOM 1632 C C . SER A 1 209 ? -4.748 0.876 15.144 1.00 92.00 209 SER A C 1
ATOM 1634 O O . SER A 1 209 ? -4.935 0.477 16.296 1.00 92.00 209 SER A O 1
ATOM 1636 N N . MET A 1 210 ? -4.111 0.128 14.240 1.00 89.50 210 MET A N 1
ATOM 1637 C CA . MET A 1 210 ? -3.599 -1.214 14.529 1.00 89.50 210 MET A CA 1
ATOM 1638 C C . MET A 1 210 ? -2.530 -1.211 15.628 1.00 89.50 210 MET A C 1
ATOM 1640 O O . MET A 1 210 ? -2.503 -2.139 16.433 1.00 89.50 210 MET A O 1
ATOM 1644 N N . ALA A 1 211 ? -1.694 -0.171 15.713 1.00 85.62 211 ALA A N 1
ATOM 1645 C CA . ALA A 1 211 ? -0.689 -0.036 16.771 1.00 85.62 211 ALA A CA 1
ATOM 1646 C C . ALA A 1 211 ? -1.307 0.153 18.168 1.00 85.62 211 ALA A C 1
ATOM 1648 O O . ALA A 1 211 ? -0.680 -0.182 19.171 1.00 85.62 211 ALA A O 1
ATOM 1649 N N . THR A 1 212 ? -2.555 0.627 18.257 1.00 83.75 212 THR A N 1
ATOM 1650 C CA . THR A 1 212 ? -3.275 0.666 19.541 1.00 83.75 212 THR A CA 1
ATOM 1651 C C . THR A 1 212 ? -3.745 -0.710 19.992 1.00 83.75 212 THR A C 1
ATOM 1653 O O . THR A 1 212 ? -4.177 -0.857 21.136 1.00 83.75 212 THR A O 1
ATOM 1656 N N . ARG A 1 213 ? -3.692 -1.743 19.145 1.00 78.50 213 ARG A N 1
ATOM 1657 C CA . ARG A 1 213 ? -4.108 -3.095 19.513 1.00 78.50 213 ARG A CA 1
ATOM 1658 C C . ARG A 1 213 ? -3.058 -3.763 20.403 1.00 78.50 213 ARG A C 1
ATOM 1660 O O . ARG A 1 213 ? -1.937 -4.002 19.980 1.00 78.50 213 ARG A O 1
ATOM 1667 N N . VAL A 1 214 ? -3.457 -4.113 21.623 1.00 63.44 214 VAL A N 1
ATOM 1668 C CA . VAL A 1 214 ? -2.659 -4.923 22.551 1.00 63.44 214 VAL A CA 1
ATOM 1669 C C . VAL A 1 214 ? -3.115 -6.373 22.407 1.00 63.44 214 VAL A C 1
ATOM 1671 O O . VAL A 1 214 ? -4.314 -6.644 22.483 1.00 63.44 214 VAL A O 1
ATOM 1674 N N . ARG A 1 215 ? -2.186 -7.295 22.134 1.00 54.47 215 ARG A N 1
ATOM 1675 C CA . ARG A 1 215 ? -2.477 -8.725 21.948 1.00 54.47 215 ARG A CA 1
ATOM 1676 C C . ARG A 1 215 ? -2.181 -9.466 23.252 1.00 54.47 215 ARG A C 1
ATOM 1678 O O . ARG A 1 215 ? -1.022 -9.637 23.604 1.00 54.47 215 ARG A O 1
ATOM 1685 N N . ASP A 1 216 ? -3.232 -9.897 23.943 1.00 51.31 216 ASP A N 1
ATOM 1686 C CA . ASP A 1 216 ? -3.181 -10.378 25.333 1.00 51.31 216 ASP A CA 1
ATOM 1687 C C . ASP A 1 216 ? -3.438 -11.894 25.471 1.00 51.31 216 ASP A C 1
ATOM 1689 O O . ASP A 1 216 ? -4.264 -12.307 26.271 1.00 51.31 216 ASP A O 1
ATOM 1693 N N . ASP A 1 217 ? -2.787 -12.751 24.670 1.00 43.50 217 ASP A N 1
ATOM 1694 C CA . ASP A 1 217 ? -2.942 -14.214 24.867 1.00 43.50 217 ASP A CA 1
ATOM 1695 C C . ASP A 1 217 ? -1.711 -15.086 24.525 1.00 43.50 217 ASP A C 1
ATOM 1697 O O . ASP A 1 217 ? -1.791 -16.307 24.607 1.00 43.50 217 ASP A O 1
ATOM 1701 N N . SER A 1 218 ? -0.547 -14.524 24.154 1.00 38.50 218 SER A N 1
ATOM 1702 C CA . SER A 1 218 ? 0.634 -15.358 23.825 1.00 38.50 218 SER A CA 1
ATOM 1703 C C . SER A 1 218 ? 2.015 -14.728 24.080 1.00 38.50 218 SER A C 1
ATOM 1705 O O . SER A 1 218 ? 2.966 -15.071 23.387 1.00 38.50 218 SER A O 1
ATOM 1707 N N . GLY A 1 219 ? 2.129 -13.821 25.059 1.00 37.38 219 GLY A N 1
ATOM 1708 C CA . GLY A 1 219 ? 3.403 -13.411 25.674 1.00 37.38 219 GLY A CA 1
ATOM 1709 C C . GLY A 1 219 ? 4.488 -12.855 24.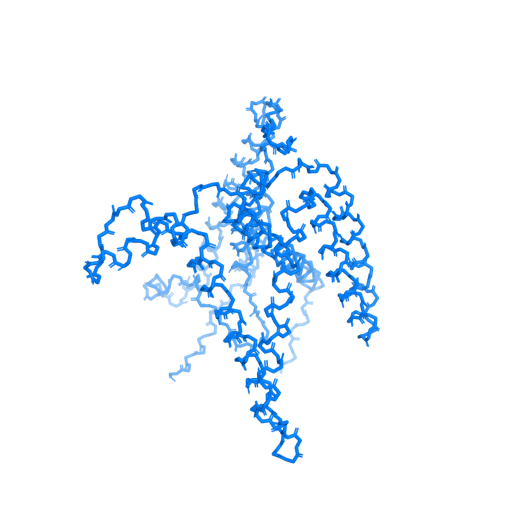744 1.00 37.38 219 GLY A C 1
ATOM 1710 O O . GLY A 1 219 ? 5.431 -13.585 24.473 1.00 37.38 219 GLY A O 1
ATOM 1711 N N . THR A 1 220 ? 4.362 -11.585 24.314 1.00 36.47 220 THR A N 1
ATOM 1712 C CA . THR A 1 220 ? 5.383 -10.623 23.783 1.00 36.47 220 THR A CA 1
ATOM 1713 C C . THR A 1 220 ? 4.662 -9.734 22.742 1.00 36.47 220 THR A C 1
ATOM 1715 O O . THR A 1 220 ? 4.123 -10.260 21.776 1.00 36.47 220 THR A O 1
ATOM 1718 N N . GLU A 1 221 ? 4.535 -8.405 22.817 1.00 43.62 221 GLU A N 1
ATOM 1719 C CA . GLU A 1 221 ? 5.078 -7.377 23.707 1.00 43.62 221 GLU A CA 1
ATOM 1720 C C . GLU A 1 221 ? 4.136 -6.157 23.742 1.00 43.62 221 GLU A C 1
ATOM 1722 O O . GLU A 1 221 ? 3.789 -5.591 22.704 1.00 43.62 221 GLU A O 1
ATOM 1727 N N . ASP A 1 222 ? 3.817 -5.692 24.950 1.00 46.34 222 ASP A N 1
ATOM 1728 C CA . ASP A 1 222 ? 3.314 -4.344 25.257 1.00 46.34 222 ASP A CA 1
ATOM 1729 C C . ASP A 1 222 ? 4.392 -3.268 24.976 1.00 46.34 222 ASP A C 1
ATOM 1731 O O . ASP A 1 222 ? 4.730 -2.478 25.859 1.00 46.34 222 ASP A O 1
ATOM 1735 N N . LYS A 1 223 ? 5.032 -3.241 23.799 1.00 44.66 223 LYS A N 1
ATOM 1736 C CA . LYS A 1 223 ? 6.307 -2.505 23.686 1.00 44.66 223 LYS A CA 1
ATOM 1737 C C . LYS A 1 223 ? 6.246 -0.992 23.486 1.00 44.66 223 LYS A C 1
ATOM 1739 O O . LYS A 1 223 ? 7.299 -0.375 23.573 1.00 44.66 223 LYS A O 1
ATOM 1744 N N . HIS A 1 224 ? 5.097 -0.353 23.243 1.00 44.72 224 HIS A N 1
ATOM 1745 C CA . HIS A 1 224 ? 5.154 1.043 22.760 1.00 44.72 224 HIS A CA 1
ATOM 1746 C C . HIS A 1 224 ? 4.210 2.077 23.378 1.00 44.72 224 HIS A C 1
ATOM 1748 O O . HIS A 1 224 ? 4.312 3.244 23.014 1.00 44.72 224 HIS A O 1
ATOM 1754 N N . LEU A 1 225 ? 3.362 1.731 24.353 1.00 49.12 225 LEU A N 1
ATOM 1755 C CA . LEU A 1 225 ? 2.558 2.757 25.040 1.00 49.12 225 LEU A CA 1
ATOM 1756 C C . LEU A 1 225 ? 2.464 2.584 26.556 1.00 49.12 225 LEU A C 1
ATOM 1758 O O . LEU A 1 225 ? 1.501 3.018 27.186 1.00 49.12 225 LEU A O 1
ATOM 1762 N N . LYS A 1 226 ? 3.480 1.981 27.174 1.00 51.97 226 LYS A N 1
ATOM 1763 C CA . LYS A 1 226 ? 3.716 2.227 28.593 1.00 51.97 226 LYS A CA 1
ATOM 1764 C C . LYS A 1 226 ? 4.585 3.469 28.681 1.00 51.97 226 LYS A C 1
ATOM 1766 O O . LYS A 1 226 ? 5.721 3.482 28.219 1.00 51.97 226 LYS A O 1
ATOM 1771 N N . VAL A 1 227 ? 4.044 4.538 29.259 1.00 55.12 227 VAL A N 1
ATOM 1772 C CA . VAL A 1 227 ? 4.859 5.661 29.729 1.00 55.12 227 VAL A CA 1
ATOM 1773 C C . VAL A 1 227 ? 5.619 5.154 30.959 1.00 55.12 227 VAL A C 1
ATOM 1775 O O . VAL A 1 227 ? 5.302 5.506 32.093 1.00 55.12 227 VAL A O 1
ATOM 1778 N N . ASP A 1 228 ? 6.581 4.253 30.749 1.00 56.97 228 ASP A N 1
ATOM 1779 C CA . ASP A 1 228 ? 7.311 3.562 31.820 1.00 56.97 228 ASP A CA 1
ATOM 1780 C C . ASP A 1 228 ? 8.053 4.554 32.724 1.00 56.97 228 ASP A C 1
ATOM 1782 O O . ASP A 1 228 ? 8.250 4.302 33.912 1.00 56.97 228 ASP A O 1
ATOM 1786 N N . ALA A 1 229 ? 8.390 5.734 32.194 1.00 63.00 229 ALA A N 1
ATOM 1787 C CA . ALA A 1 229 ? 8.939 6.835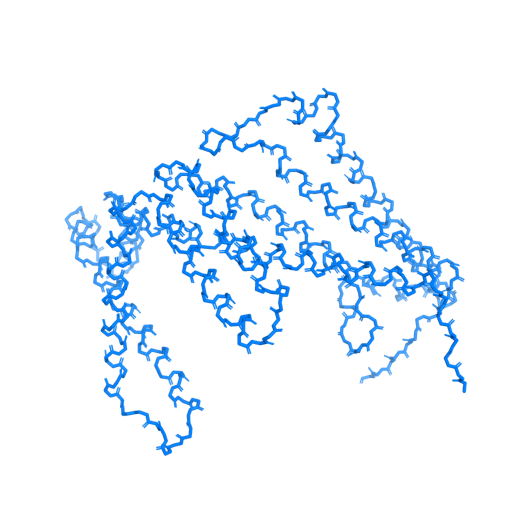 32.975 1.00 63.00 229 ALA A CA 1
ATOM 1788 C C . ALA A 1 229 ? 7.961 7.346 34.050 1.00 63.00 229 ALA A C 1
ATOM 1790 O O . ALA A 1 229 ? 8.372 7.604 35.179 1.00 63.00 229 ALA A O 1
ATOM 1791 N N . LEU A 1 230 ? 6.665 7.441 33.734 1.00 65.38 230 LEU A N 1
ATOM 1792 C CA . LEU A 1 230 ? 5.641 7.888 34.681 1.00 65.38 230 LEU A CA 1
ATOM 1793 C C . LEU A 1 230 ? 5.250 6.759 35.646 1.00 65.38 230 LEU A C 1
ATOM 1795 O O . LEU A 1 230 ? 5.000 7.010 36.820 1.00 65.38 230 LEU A O 1
ATOM 1799 N N . ALA A 1 231 ? 5.279 5.504 35.185 1.00 65.88 231 ALA A N 1
ATOM 1800 C CA . ALA A 1 231 ? 5.007 4.334 36.023 1.00 65.88 231 ALA A CA 1
ATOM 1801 C C . ALA A 1 231 ? 6.044 4.137 37.148 1.00 65.88 231 ALA A C 1
ATOM 1803 O O . ALA A 1 231 ? 5.698 3.611 38.208 1.00 65.88 231 ALA A O 1
ATOM 1804 N N . LYS A 1 232 ? 7.291 4.594 36.950 1.00 71.94 232 LYS A N 1
ATOM 1805 C CA . LYS A 1 232 ? 8.348 4.573 37.979 1.00 71.94 232 LYS A CA 1
ATOM 1806 C C . LYS A 1 232 ? 8.137 5.592 39.102 1.00 71.94 232 LYS A C 1
ATOM 1808 O O . LYS A 1 232 ? 8.628 5.370 40.203 1.00 71.94 232 LYS A O 1
ATOM 1813 N N . LEU A 1 233 ? 7.409 6.680 38.843 1.00 80.00 233 LEU A N 1
ATOM 1814 C CA . LEU A 1 233 ? 7.138 7.737 39.826 1.00 80.00 233 LEU A CA 1
ATOM 1815 C C . LEU A 1 233 ? 5.863 7.485 40.650 1.00 80.00 233 LEU A C 1
ATOM 1817 O O . LEU A 1 233 ? 5.660 8.130 41.675 1.00 80.00 233 LEU A O 1
ATOM 1821 N N . ILE A 1 234 ? 4.997 6.561 40.218 1.00 79.19 234 ILE A N 1
ATOM 1822 C CA . ILE A 1 234 ? 3.678 6.337 40.823 1.00 79.19 234 ILE A CA 1
ATOM 1823 C C . ILE A 1 234 ? 3.733 5.156 41.813 1.00 79.19 234 ILE A C 1
ATOM 1825 O O . ILE A 1 234 ? 4.148 4.055 41.430 1.00 79.19 234 ILE A O 1
ATOM 1829 N N . PRO A 1 235 ? 3.282 5.336 43.074 1.00 81.62 235 PRO A N 1
ATOM 1830 C CA . PRO A 1 235 ? 3.273 4.269 44.073 1.00 81.62 235 PRO A CA 1
ATOM 1831 C C . PRO A 1 235 ? 2.404 3.086 43.626 1.00 81.62 235 PRO A C 1
ATOM 1833 O O . PRO A 1 235 ? 1.381 3.264 42.961 1.00 81.62 235 PRO A O 1
ATOM 1836 N N . GLN A 1 236 ? 2.796 1.865 44.010 1.00 75.62 236 GLN A N 1
ATOM 1837 C CA . GLN A 1 236 ? 2.202 0.609 43.522 1.00 75.62 236 GLN A CA 1
ATOM 1838 C C . GLN A 1 236 ? 0.671 0.547 43.674 1.00 75.62 236 GLN A C 1
ATOM 1840 O O . GLN A 1 236 ? -0.009 0.046 42.781 1.00 75.62 236 GLN A O 1
ATOM 1845 N N . ALA A 1 237 ? 0.123 1.139 44.741 1.00 78.12 237 ALA A N 1
ATOM 1846 C CA . ALA A 1 237 ? -1.317 1.201 44.999 1.00 78.12 237 ALA A CA 1
ATOM 1847 C C . ALA A 1 237 ? -2.105 2.050 43.977 1.00 78.12 237 ALA A C 1
ATOM 1849 O O . ALA A 1 237 ? -3.280 1.785 43.733 1.00 78.12 237 ALA A O 1
ATOM 1850 N N . LEU A 1 238 ? -1.474 3.054 43.354 1.00 82.44 238 LEU A N 1
ATOM 1851 C CA . LEU A 1 238 ? -2.122 3.955 42.391 1.00 82.44 238 LEU A CA 1
ATOM 1852 C C . LEU A 1 238 ? -1.911 3.535 40.931 1.00 82.44 238 LEU A C 1
ATOM 1854 O O . LEU A 1 238 ? -2.542 4.102 40.040 1.00 82.44 238 LEU A O 1
ATOM 1858 N N . ARG A 1 239 ? -1.068 2.530 40.659 1.00 79.25 239 ARG A N 1
ATOM 1859 C CA . ARG A 1 239 ? -0.771 2.066 39.290 1.00 79.25 239 ARG A CA 1
ATOM 1860 C C . ARG A 1 239 ? -2.018 1.664 38.477 1.00 79.25 239 ARG A C 1
ATOM 1862 O O . ARG A 1 239 ? -2.080 2.056 37.310 1.00 79.25 239 ARG A O 1
ATOM 1869 N N . PRO A 1 240 ? -3.024 0.950 39.031 1.00 79.00 240 PRO A N 1
ATOM 1870 C CA . PRO A 1 240 ? -4.237 0.606 38.280 1.00 79.00 240 PRO A CA 1
ATOM 1871 C C . PRO A 1 240 ? -5.047 1.845 37.873 1.00 79.00 240 PRO A C 1
ATOM 1873 O O . PRO A 1 240 ? -5.491 1.953 36.731 1.00 79.00 240 PRO A O 1
ATOM 1876 N N . TRP A 1 241 ? -5.169 2.816 38.780 1.00 83.25 241 TRP A N 1
ATOM 1877 C CA . TRP A 1 241 ? -5.900 4.064 38.549 1.00 83.25 241 TRP A CA 1
ATOM 1878 C C . TRP A 1 241 ? -5.171 4.994 37.583 1.00 83.25 241 TRP A C 1
ATOM 1880 O O . TRP A 1 241 ? -5.796 5.573 36.700 1.00 83.25 241 TRP A O 1
ATOM 1890 N N . ALA A 1 242 ? -3.845 5.086 37.688 1.00 83.38 242 ALA A N 1
ATOM 1891 C CA . ALA A 1 242 ? -3.024 5.836 36.745 1.00 83.38 242 ALA A CA 1
ATOM 1892 C C . ALA A 1 242 ? -3.148 5.281 35.318 1.00 83.38 242 ALA A C 1
ATOM 1894 O O . ALA A 1 242 ? -3.268 6.049 34.363 1.00 83.38 242 ALA A O 1
ATOM 1895 N N . ARG A 1 243 ? -3.190 3.949 35.169 1.00 82.06 243 ARG A N 1
ATOM 1896 C CA . ARG A 1 243 ? -3.455 3.295 33.880 1.00 82.06 243 ARG A CA 1
ATOM 1897 C C . ARG A 1 243 ? -4.849 3.637 33.353 1.00 82.06 243 ARG A C 1
ATOM 1899 O O . ARG A 1 243 ? -4.969 4.011 32.188 1.00 82.06 243 ARG A O 1
ATOM 1906 N N . ALA A 1 244 ? -5.881 3.516 34.189 1.00 85.25 244 ALA A N 1
ATOM 1907 C CA . ALA A 1 244 ? -7.255 3.835 33.800 1.00 85.25 244 ALA A CA 1
ATOM 1908 C C . ALA A 1 244 ? -7.395 5.305 33.368 1.00 85.25 244 ALA A C 1
ATOM 1910 O O . ALA A 1 244 ? -7.983 5.588 32.327 1.00 85.25 244 ALA A O 1
ATOM 1911 N N . LEU A 1 245 ? -6.777 6.233 34.104 1.00 88.62 245 LEU A N 1
ATOM 1912 C CA . LEU A 1 245 ? -6.791 7.661 33.791 1.00 88.62 245 LEU A CA 1
ATOM 1913 C C . LEU A 1 245 ? -6.010 7.974 32.507 1.00 88.62 245 LEU A C 1
ATOM 1915 O O . LEU A 1 245 ? -6.495 8.734 31.674 1.00 88.62 245 LEU A O 1
ATOM 1919 N N . GLY A 1 246 ? -4.851 7.348 32.289 1.00 87.50 246 GLY A N 1
ATOM 1920 C CA . GLY A 1 246 ? -4.101 7.491 31.036 1.00 87.50 246 GLY A CA 1
ATOM 1921 C C . GLY A 1 246 ? -4.882 6.994 29.813 1.00 87.50 246 GLY A C 1
ATOM 1922 O O . GLY A 1 246 ? -4.887 7.650 28.767 1.00 87.50 246 GLY A O 1
ATOM 1923 N N . LEU A 1 247 ? -5.598 5.872 29.951 1.00 87.31 247 LEU A N 1
ATOM 1924 C CA . LEU A 1 247 ? -6.498 5.359 28.913 1.00 87.31 247 LEU A CA 1
ATOM 1925 C C . LEU A 1 247 ? -7.695 6.284 28.682 1.00 87.31 247 LEU A C 1
ATOM 1927 O O . LEU A 1 247 ? -8.038 6.545 27.529 1.00 87.31 247 LEU A O 1
ATOM 1931 N N . LEU A 1 248 ? -8.285 6.831 29.747 1.00 92.31 248 LEU A N 1
ATOM 1932 C CA . LEU A 1 248 ? -9.377 7.796 29.651 1.00 92.31 248 LEU A CA 1
ATOM 1933 C C . LEU A 1 248 ? -8.937 9.056 28.901 1.00 92.31 248 LEU A C 1
ATOM 1935 O O . LEU A 1 248 ? -9.597 9.450 27.944 1.00 92.31 248 LEU A O 1
ATOM 1939 N N . VAL A 1 249 ? -7.800 9.647 29.277 1.00 92.94 249 VAL A N 1
ATOM 1940 C CA . VAL A 1 249 ? -7.246 10.833 28.604 1.00 92.94 249 VAL A CA 1
ATOM 1941 C C . VAL A 1 249 ? -6.968 10.534 27.131 1.00 92.94 249 VAL A C 1
ATOM 1943 O O . VAL A 1 249 ? -7.347 11.320 26.266 1.00 92.94 249 VAL A O 1
ATOM 1946 N N . SER A 1 250 ? -6.386 9.371 26.827 1.00 91.44 250 SER A N 1
ATOM 1947 C CA . SER A 1 250 ? -6.135 8.947 25.443 1.00 91.44 250 SER A CA 1
ATOM 1948 C C . SER A 1 250 ? -7.433 8.762 24.650 1.00 91.44 250 SER A C 1
ATOM 1950 O O . SER A 1 250 ? -7.507 9.162 23.490 1.00 91.44 250 SER A O 1
ATOM 1952 N N . THR A 1 251 ? -8.470 8.196 25.275 1.00 94.31 251 THR A N 1
ATOM 1953 C CA . THR A 1 251 ? -9.801 8.021 24.672 1.00 94.31 251 THR A CA 1
ATOM 1954 C C . THR A 1 251 ? -10.445 9.368 24.373 1.00 94.31 251 THR A C 1
ATOM 1956 O O . THR A 1 251 ? -10.922 9.574 23.262 1.00 94.31 251 THR A O 1
ATOM 1959 N N . LEU A 1 252 ? -10.427 10.298 25.333 1.00 96.81 252 LEU A N 1
ATOM 1960 C CA . LEU A 1 252 ? -10.983 11.643 25.168 1.00 96.81 252 LEU A CA 1
ATOM 1961 C C . LEU A 1 252 ? -10.241 12.426 24.086 1.00 96.81 252 LEU A C 1
ATOM 1963 O O . LEU A 1 252 ? -10.875 13.074 23.260 1.00 96.81 252 LEU A O 1
ATOM 1967 N N . PHE A 1 253 ? -8.912 12.321 24.045 1.00 96.00 253 PHE A N 1
ATOM 1968 C CA . PHE A 1 253 ? -8.114 12.928 22.987 1.00 96.00 253 PHE A CA 1
ATOM 1969 C C . PHE A 1 253 ? -8.464 12.345 21.610 1.00 96.00 253 PHE A C 1
ATOM 1971 O O . PHE A 1 253 ? -8.725 13.100 20.678 1.00 96.00 253 PHE A O 1
ATOM 1978 N N . CYS A 1 254 ? -8.549 11.016 21.478 1.00 96.12 254 CYS A N 1
ATOM 1979 C CA . CYS A 1 254 ? -8.949 10.379 20.218 1.00 96.12 254 CYS A CA 1
ATOM 1980 C C . CYS A 1 254 ? -10.374 10.768 19.797 1.00 96.12 254 CYS A C 1
ATOM 1982 O O . CYS A 1 254 ? -10.598 11.055 18.623 1.00 96.12 254 CYS A O 1
ATOM 1984 N N . ALA A 1 255 ? -11.313 10.835 20.744 1.00 97.44 255 ALA A N 1
ATOM 1985 C CA . ALA A 1 255 ? -12.687 11.267 20.497 1.00 97.44 255 ALA A CA 1
ATOM 1986 C C . ALA A 1 255 ? -12.756 12.739 20.062 1.00 97.44 255 ALA A C 1
ATOM 1988 O O . ALA A 1 255 ? -13.535 13.087 19.178 1.00 97.44 255 ALA A O 1
ATOM 1989 N N . TYR A 1 256 ? -11.917 13.597 20.645 1.00 97.88 256 TYR A N 1
ATOM 1990 C CA . TYR A 1 256 ? -11.804 14.997 20.249 1.00 97.88 256 TYR A CA 1
ATOM 1991 C C . TYR A 1 256 ? -11.278 15.138 18.815 1.00 97.88 256 TYR A C 1
ATOM 1993 O O . TYR A 1 256 ? -11.890 15.833 18.006 1.00 97.88 256 TYR A O 1
ATOM 2001 N N . ILE A 1 257 ? -10.199 14.427 18.462 1.00 97.50 257 ILE A N 1
ATOM 2002 C CA . ILE A 1 257 ? -9.680 14.421 17.085 1.00 97.50 257 ILE A CA 1
ATOM 2003 C C . ILE A 1 257 ? -10.714 13.848 16.107 1.00 97.50 257 ILE A C 1
ATOM 2005 O O . ILE A 1 257 ? -10.884 14.396 15.021 1.00 97.50 257 ILE A O 1
ATOM 2009 N N . LEU A 1 258 ? -11.451 12.803 16.496 1.00 97.75 258 LEU A N 1
ATOM 2010 C CA . LEU A 1 258 ? -12.556 12.265 15.703 1.00 97.75 258 LEU A CA 1
ATOM 2011 C C . LEU A 1 258 ? -13.636 13.319 15.440 1.00 97.75 258 LEU A C 1
ATOM 2013 O O . LEU A 1 258 ? -14.081 13.448 14.304 1.00 97.75 258 LEU A O 1
ATOM 2017 N N . ALA A 1 259 ? -14.048 14.070 16.46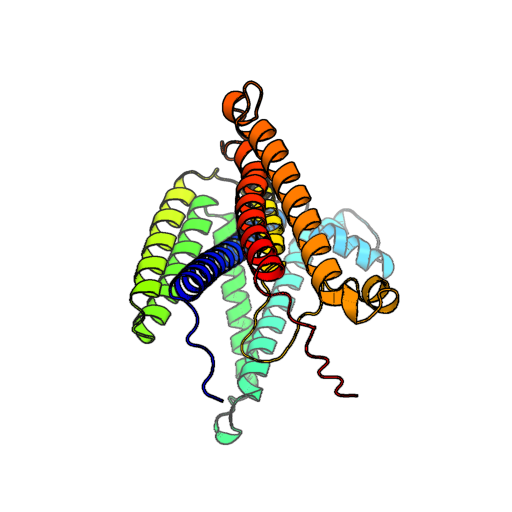4 1.00 97.69 259 ALA A N 1
ATOM 2018 C CA . ALA A 1 259 ? -15.056 15.116 16.321 1.00 97.69 259 ALA A CA 1
ATOM 2019 C C . ALA A 1 259 ? -14.584 16.230 15.372 1.00 97.69 259 ALA A C 1
ATOM 2021 O O . ALA A 1 259 ? -15.332 16.627 14.481 1.00 97.69 259 ALA A O 1
ATOM 2022 N N . LEU A 1 260 ? -13.328 16.674 15.501 1.00 96.88 260 LEU A N 1
ATOM 2023 C CA . LEU A 1 260 ? -12.742 17.660 14.588 1.00 96.88 260 LEU A CA 1
ATOM 2024 C C . LEU A 1 260 ? -12.650 17.137 13.150 1.00 96.88 260 LEU A C 1
ATOM 2026 O O . LEU A 1 260 ? -12.999 17.851 12.213 1.00 96.88 260 LEU A O 1
ATOM 2030 N N . ALA A 1 261 ? -12.203 15.893 12.964 1.00 96.38 261 ALA A N 1
ATOM 2031 C CA . ALA A 1 261 ? -12.113 15.273 11.645 1.00 96.38 261 ALA A CA 1
ATOM 2032 C C . ALA A 1 261 ? -13.503 15.090 11.015 1.00 96.38 261 ALA A C 1
ATOM 2034 O O . ALA A 1 261 ? -13.668 15.297 9.814 1.00 96.38 261 ALA A O 1
ATOM 2035 N N . TYR A 1 262 ? -14.506 14.731 11.820 1.00 97.06 262 TYR A N 1
ATOM 2036 C CA .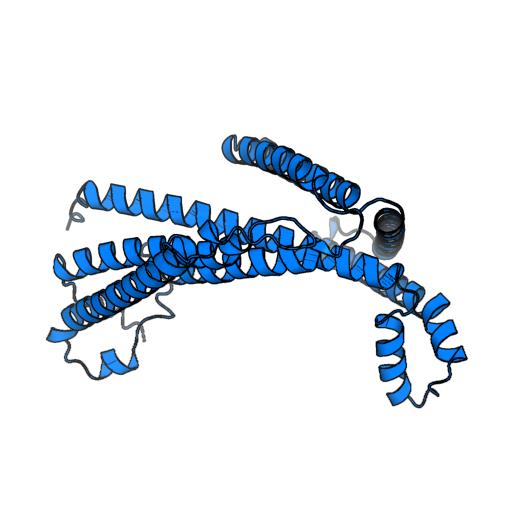 TYR A 1 262 ? -15.889 14.606 11.374 1.00 97.06 262 TYR A CA 1
ATOM 2037 C C . TYR A 1 262 ? -16.450 15.954 10.918 1.00 97.06 262 TYR A C 1
ATOM 2039 O O . TYR A 1 262 ? -16.987 16.029 9.818 1.00 97.06 262 TYR A O 1
ATOM 2047 N N . GLU A 1 263 ? -16.278 17.015 11.710 1.00 95.88 263 GLU A N 1
ATOM 2048 C CA . GLU A 1 263 ? -16.725 18.365 11.341 1.00 95.88 263 GLU A CA 1
ATOM 2049 C C . GLU A 1 263 ? -16.011 18.867 10.079 1.00 95.88 263 GLU A C 1
ATOM 2051 O O . GLU A 1 263 ? -16.632 19.444 9.191 1.00 95.88 263 GLU A O 1
ATOM 2056 N N . HIS A 1 264 ? -14.715 18.585 9.937 1.00 94.19 264 HIS A N 1
ATOM 2057 C CA . HIS A 1 264 ? -13.961 18.978 8.749 1.00 94.19 264 HIS A CA 1
ATOM 2058 C C . HIS A 1 264 ? -14.435 18.262 7.471 1.00 94.19 264 HIS A C 1
ATOM 2060 O O . HIS A 1 264 ? -14.454 18.856 6.395 1.00 94.19 264 HIS A O 1
ATOM 2066 N N . VAL A 1 265 ? -14.839 16.990 7.568 1.00 95.56 265 VAL A N 1
ATOM 2067 C CA . VAL A 1 265 ? -15.309 16.214 6.409 1.00 95.56 265 VAL A CA 1
ATOM 2068 C C . VAL A 1 265 ? -16.788 16.475 6.119 1.00 95.56 265 VAL A C 1
ATOM 2070 O O . VAL A 1 265 ? -17.139 16.766 4.977 1.00 95.56 265 VAL A O 1
ATOM 2073 N N . PHE A 1 266 ? -17.648 16.357 7.130 1.00 95.81 266 PHE A N 1
ATOM 2074 C CA . PHE A 1 266 ? -19.110 16.314 7.000 1.00 95.81 266 PHE A CA 1
ATOM 2075 C C . PHE A 1 266 ? -19.831 17.548 7.559 1.00 95.81 266 PHE A C 1
ATOM 2077 O O . PHE A 1 266 ? -21.060 17.599 7.496 1.00 95.81 266 PHE A O 1
ATOM 2084 N N . GLY A 1 267 ? -19.108 18.525 8.109 1.00 92.50 267 GLY A N 1
ATOM 2085 C CA . GLY A 1 267 ? -19.700 19.764 8.606 1.00 92.50 267 GLY A CA 1
ATOM 2086 C C . GLY A 1 267 ? -20.309 20.625 7.489 1.00 92.50 267 GLY A C 1
ATOM 2087 O O . GLY A 1 267 ? -20.096 20.361 6.300 1.00 92.50 267 GLY A O 1
ATOM 2088 N N . PRO A 1 268 ? -21.047 21.695 7.839 1.00 90.06 268 PRO A N 1
ATOM 2089 C CA . PRO A 1 268 ? -21.751 22.549 6.875 1.00 90.06 268 PRO A CA 1
ATOM 2090 C C . PRO A 1 268 ? -20.838 23.180 5.814 1.00 90.06 268 PRO A C 1
ATOM 2092 O O . PRO A 1 268 ? -21.264 23.419 4.687 1.00 90.06 268 PRO A O 1
ATOM 2095 N N . THR A 1 269 ? -19.579 23.435 6.177 1.00 87.69 269 THR A N 1
ATOM 2096 C CA . THR A 1 269 ? -18.521 23.953 5.295 1.00 87.69 269 THR A CA 1
ATOM 2097 C C . THR A 1 269 ? -17.420 22.920 5.040 1.00 87.69 269 THR A C 1
ATOM 2099 O O . THR A 1 269 ? -16.306 23.294 4.681 1.00 87.69 269 THR A O 1
ATOM 2102 N N . GLY A 1 270 ? -17.691 21.639 5.300 1.00 87.31 270 GLY A N 1
ATOM 2103 C CA . GLY A 1 270 ? -16.712 20.565 5.172 1.00 87.31 270 GLY A CA 1
ATOM 2104 C C . GLY A 1 270 ? -16.435 20.163 3.723 1.00 87.31 270 GLY A C 1
ATOM 2105 O O . GLY A 1 270 ? -17.203 20.474 2.805 1.00 87.31 270 GLY A O 1
ATOM 2106 N N . ASP A 1 271 ? -15.355 19.410 3.519 1.00 89.12 271 ASP A N 1
ATOM 2107 C CA . ASP A 1 271 ? -14.885 18.989 2.189 1.00 89.12 271 ASP A CA 1
ATOM 2108 C C . ASP A 1 271 ? -15.935 18.194 1.393 1.00 89.12 271 ASP A C 1
ATOM 2110 O O . ASP A 1 271 ? -15.962 18.235 0.158 1.00 89.12 271 ASP A O 1
ATOM 2114 N N . TYR A 1 272 ? -16.814 17.460 2.083 1.00 90.00 272 TYR A N 1
ATOM 2115 C CA . TYR A 1 272 ? -17.908 16.737 1.439 1.00 90.00 272 TYR A CA 1
ATOM 2116 C C . TYR A 1 272 ? -18.916 17.695 0.790 1.00 90.00 272 TYR A C 1
ATOM 2118 O O . TYR A 1 272 ? -19.326 17.469 -0.350 1.00 90.00 272 TYR A O 1
ATOM 2126 N N . ALA A 1 273 ? -19.275 18.778 1.486 1.00 88.44 273 ALA A N 1
ATOM 2127 C CA . ALA A 1 273 ? -20.191 19.802 0.987 1.00 88.44 273 ALA A CA 1
ATOM 2128 C C . ALA A 1 273 ? -19.541 20.668 -0.104 1.00 88.44 273 ALA A C 1
ATOM 2130 O O . ALA A 1 273 ? -20.207 21.043 -1.069 1.00 88.44 273 ALA A O 1
ATOM 2131 N N . GLY A 1 274 ? -18.233 20.927 0.010 1.00 86.06 274 GLY A N 1
ATOM 2132 C CA . GLY A 1 274 ? -17.460 21.647 -1.007 1.00 86.06 274 GLY A CA 1
ATOM 2133 C C . GLY A 1 274 ? -17.376 20.913 -2.350 1.00 86.06 274 GLY A C 1
ATOM 2134 O O . GLY A 1 274 ? -17.204 21.545 -3.391 1.00 86.06 274 GLY A O 1
ATOM 2135 N N . GLY A 1 275 ? -17.523 19.583 -2.355 1.00 86.38 275 GLY A N 1
ATOM 2136 C CA . GLY A 1 275 ? -17.598 18.782 -3.579 1.00 86.38 275 GLY A CA 1
ATOM 2137 C C . GLY A 1 275 ? -16.317 18.787 -4.422 1.00 86.38 275 GLY A C 1
ATOM 2138 O O . GLY A 1 275 ? -16.356 18.374 -5.585 1.00 86.38 275 GLY A O 1
ATOM 2139 N N . GLU A 1 276 ? -15.191 19.236 -3.858 1.00 86.31 276 GLU A N 1
ATOM 2140 C CA . GLU A 1 276 ? -13.915 19.323 -4.560 1.00 86.31 276 GLU A CA 1
ATOM 2141 C C . GLU A 1 276 ? -13.453 17.929 -5.009 1.00 86.31 276 GLU A C 1
ATOM 2143 O O . GLU A 1 276 ? -13.420 16.956 -4.243 1.00 86.31 276 GLU A O 1
ATOM 2148 N N . ARG A 1 277 ? -13.086 17.826 -6.287 1.00 87.56 277 ARG A N 1
ATOM 2149 C CA . ARG A 1 277 ? -12.570 16.599 -6.896 1.00 87.56 277 ARG A CA 1
ATOM 2150 C C . ARG A 1 277 ? -11.164 16.836 -7.403 1.00 87.56 277 ARG A C 1
ATOM 2152 O O . ARG A 1 277 ? -10.873 17.882 -7.978 1.00 87.56 277 ARG A O 1
ATOM 2159 N N . ARG A 1 278 ? -10.308 15.829 -7.251 1.00 82.56 278 ARG A N 1
ATOM 2160 C CA . ARG A 1 278 ? -8.950 15.887 -7.786 1.00 82.56 278 ARG A CA 1
ATOM 2161 C C . ARG A 1 278 ? -8.970 15.945 -9.321 1.00 82.56 278 ARG A C 1
ATOM 2163 O O . ARG A 1 278 ? -9.770 15.234 -9.937 1.00 82.56 278 ARG A O 1
ATOM 2170 N N . PRO A 1 279 ? -8.109 16.763 -9.947 1.00 82.19 279 PRO A N 1
ATOM 2171 C CA . PRO A 1 279 ? -8.180 17.044 -11.379 1.00 82.19 279 PRO A CA 1
ATOM 2172 C C . PRO A 1 279 ? -7.902 15.807 -12.239 1.00 82.19 279 PRO A C 1
ATOM 2174 O O . PRO A 1 279 ? -8.542 15.635 -13.277 1.00 82.19 279 PRO A O 1
ATOM 2177 N N . SER A 1 280 ? -7.001 14.922 -11.800 1.00 80.44 280 SER A N 1
ATOM 2178 C CA . SER A 1 280 ? -6.571 13.776 -12.611 1.00 80.44 280 SER A CA 1
ATOM 2179 C C . SER A 1 280 ? -7.499 12.574 -12.445 1.00 80.44 280 SER A C 1
ATOM 2181 O O . SER A 1 280 ? -7.910 11.953 -13.422 1.00 80.44 280 SER A O 1
ATOM 2183 N N . THR A 1 281 ? -7.853 12.240 -11.203 1.00 80.62 281 THR A N 1
ATOM 2184 C CA . THR A 1 281 ? -8.641 11.036 -10.882 1.00 80.62 281 THR A CA 1
ATOM 2185 C C . THR A 1 281 ? -10.144 11.278 -10.768 1.00 80.62 281 THR A C 1
ATOM 2187 O O . THR A 1 281 ? -10.919 10.322 -10.775 1.00 80.62 281 THR A O 1
ATOM 2190 N N . LYS A 1 282 ? -10.577 12.539 -10.629 1.00 85.75 282 LYS A N 1
ATOM 2191 C CA . LYS A 1 282 ? -11.952 12.928 -10.257 1.00 85.75 282 LYS A CA 1
ATOM 2192 C C . LYS A 1 282 ? -12.421 12.326 -8.926 1.00 85.75 282 LYS A C 1
ATOM 2194 O O . LYS A 1 282 ? -13.616 12.369 -8.625 1.00 85.75 282 LYS A O 1
ATOM 2199 N N . ILE A 1 283 ? -11.500 11.780 -8.131 1.00 87.19 283 ILE A N 1
ATOM 2200 C CA . ILE A 1 283 ? -11.787 11.239 -6.807 1.00 87.19 283 ILE A CA 1
ATOM 2201 C C . ILE A 1 283 ? -12.048 12.420 -5.857 1.00 87.19 283 ILE A C 1
ATOM 2203 O O . ILE A 1 283 ? -11.316 13.416 -5.916 1.00 87.19 283 ILE A O 1
ATOM 2207 N N . PRO A 1 284 ? -13.084 12.351 -5.003 1.00 90.56 284 PRO A N 1
ATOM 2208 C CA . PRO A 1 284 ? -13.354 13.397 -4.024 1.00 90.56 284 PRO A CA 1
ATOM 2209 C C . PRO A 1 284 ? -12.188 13.610 -3.050 1.00 90.56 284 PRO A C 1
ATOM 2211 O O . PRO A 1 284 ? -11.635 12.642 -2.523 1.00 90.56 284 PRO A O 1
ATOM 2214 N N . ALA A 1 285 ? -11.834 14.868 -2.781 1.00 88.31 285 ALA A N 1
ATOM 2215 C CA . ALA A 1 285 ? -10.702 15.205 -1.912 1.00 88.31 285 ALA A CA 1
ATOM 2216 C C . ALA A 1 285 ? -10.908 14.749 -0.453 1.00 88.31 285 ALA A C 1
ATOM 2218 O O . ALA A 1 285 ? -9.957 14.296 0.190 1.00 88.31 285 ALA A O 1
ATOM 2219 N N . TRP A 1 286 ? -12.161 14.765 0.018 1.00 92.88 286 TRP A N 1
ATOM 2220 C CA . TRP A 1 286 ? -12.545 14.389 1.382 1.00 92.88 286 TRP A CA 1
ATOM 2221 C C . TRP A 1 286 ? -12.135 12.959 1.772 1.00 92.88 286 TRP A C 1
ATOM 2223 O O . TRP A 1 286 ? -11.974 12.665 2.954 1.00 92.88 286 TRP A O 1
ATOM 2233 N N . LEU A 1 287 ? -11.902 12.065 0.799 1.00 93.06 287 LEU A N 1
ATOM 2234 C CA . LEU A 1 287 ? -11.496 10.676 1.052 1.00 93.06 287 LEU A CA 1
ATOM 2235 C C . LEU A 1 287 ? -10.141 10.540 1.759 1.00 93.06 287 LEU A C 1
ATOM 2237 O O . LEU A 1 287 ? -9.895 9.513 2.393 1.00 93.06 287 LEU A O 1
ATOM 2241 N N . ILE A 1 288 ? -9.268 11.546 1.657 1.00 92.75 288 ILE A N 1
ATOM 2242 C CA . ILE A 1 288 ? -7.980 11.561 2.366 1.00 92.75 288 ILE A CA 1
ATOM 2243 C C . ILE A 1 288 ? -8.224 11.745 3.865 1.00 92.75 288 ILE A C 1
ATOM 2245 O O . ILE A 1 288 ? -7.714 10.980 4.679 1.00 92.75 288 ILE A O 1
ATOM 2249 N N . ILE A 1 289 ? -9.032 12.742 4.229 1.00 93.56 289 ILE A N 1
ATOM 2250 C CA . ILE A 1 289 ? -9.306 13.090 5.628 1.00 93.56 289 ILE A CA 1
ATOM 2251 C C . ILE A 1 289 ? -10.306 12.108 6.240 1.00 93.56 289 ILE A C 1
ATOM 2253 O O . ILE A 1 289 ? -10.231 11.791 7.423 1.00 93.56 289 ILE A O 1
ATOM 2257 N N . PHE A 1 290 ? -11.175 11.507 5.433 1.00 95.75 290 PHE A N 1
ATOM 2258 C CA . PHE A 1 290 ? -12.061 10.446 5.894 1.00 95.75 290 PHE A CA 1
ATOM 2259 C C . PHE A 1 290 ? -11.319 9.225 6.450 1.00 95.75 290 PHE A C 1
ATOM 2261 O O . PHE A 1 290 ? -11.810 8.599 7.387 1.00 95.75 290 PHE A O 1
ATOM 2268 N N . ALA A 1 291 ? -10.112 8.925 5.956 1.00 96.00 291 ALA A N 1
ATOM 2269 C CA . ALA A 1 291 ? -9.260 7.904 6.564 1.00 96.00 291 ALA A CA 1
ATOM 2270 C C . ALA A 1 291 ? -9.007 8.190 8.055 1.00 96.00 291 ALA A C 1
ATOM 2272 O O . ALA A 1 291 ? -9.077 7.283 8.882 1.00 96.00 291 ALA A O 1
ATOM 2273 N N . MET A 1 292 ? -8.788 9.463 8.408 1.00 95.94 292 MET A N 1
ATOM 2274 C CA . MET A 1 292 ? -8.636 9.912 9.792 1.00 95.94 292 MET A CA 1
ATOM 2275 C C . MET A 1 292 ? -9.914 9.648 10.600 1.00 95.94 292 MET A C 1
ATOM 2277 O O . MET A 1 292 ? -9.829 9.077 11.684 1.00 95.94 292 MET A O 1
ATOM 2281 N N . VAL A 1 293 ? -11.094 9.987 10.063 1.00 97.12 293 VAL A N 1
ATOM 2282 C CA . VAL A 1 293 ? -12.392 9.739 10.726 1.00 97.12 293 VAL A CA 1
ATOM 2283 C C . VAL A 1 293 ? -12.564 8.253 11.045 1.00 97.12 293 VAL A C 1
ATOM 2285 O O . VAL A 1 293 ? -12.845 7.893 12.187 1.00 97.12 293 VAL A O 1
ATOM 2288 N N . VAL A 1 294 ? -12.344 7.376 10.062 1.00 96.44 294 VAL A N 1
ATOM 2289 C CA . VAL A 1 294 ? -12.490 5.923 10.242 1.00 96.44 294 VAL A CA 1
ATOM 2290 C C . VAL A 1 294 ? -11.509 5.396 11.291 1.00 96.44 294 VAL A C 1
ATOM 2292 O O . VAL A 1 294 ? -11.911 4.683 12.212 1.00 96.44 294 VAL A O 1
ATOM 2295 N N . SER A 1 295 ? -10.233 5.765 11.198 1.00 95.50 295 SER A N 1
ATOM 2296 C CA . SER A 1 295 ? -9.209 5.281 12.126 1.00 95.50 295 SER A CA 1
ATOM 2297 C C . SER A 1 295 ? -9.423 5.770 13.554 1.00 95.50 295 SER A C 1
ATOM 2299 O O . SER A 1 295 ? -9.371 4.963 14.482 1.00 95.50 295 SER A O 1
ATOM 2301 N N . PHE A 1 296 ? -9.715 7.059 13.752 1.00 96.25 296 PHE A N 1
ATOM 2302 C CA . PHE A 1 296 ? -9.971 7.591 15.091 1.00 96.25 296 PHE A CA 1
ATOM 2303 C C . PHE A 1 296 ? -11.296 7.092 15.674 1.00 96.25 296 PHE A C 1
ATOM 2305 O O . PHE A 1 296 ? -11.374 6.924 16.889 1.00 96.25 296 PHE A O 1
ATOM 2312 N N . ALA A 1 297 ? -12.303 6.768 14.857 1.00 96.31 297 ALA A N 1
ATOM 2313 C CA . ALA A 1 297 ? -13.509 6.089 15.332 1.00 96.31 297 ALA A CA 1
ATOM 2314 C C . ALA A 1 297 ? -13.184 4.703 15.907 1.00 96.31 297 ALA A C 1
ATOM 2316 O O . ALA A 1 297 ? -13.588 4.390 17.030 1.00 96.31 297 ALA A O 1
ATOM 2317 N N . ILE A 1 298 ? -12.393 3.903 15.184 1.00 94.50 298 ILE A N 1
ATOM 2318 C CA . ILE A 1 298 ? -11.972 2.570 15.642 1.00 94.50 298 ILE A CA 1
ATOM 2319 C C . ILE A 1 298 ? -11.098 2.676 16.902 1.00 94.50 298 ILE A C 1
ATOM 2321 O O . ILE A 1 298 ? -11.348 1.972 17.885 1.00 94.50 298 ILE A O 1
ATOM 2325 N N . MET A 1 299 ? -10.108 3.577 16.912 1.00 93.62 299 MET A N 1
ATOM 2326 C CA . MET A 1 299 ? -9.240 3.813 18.075 1.00 93.62 299 MET A CA 1
ATOM 2327 C C . MET A 1 299 ? -10.043 4.260 19.298 1.00 93.62 299 MET A C 1
ATOM 2329 O O . MET A 1 299 ? -9.838 3.728 20.387 1.00 93.62 299 MET A O 1
ATOM 2333 N N . THR A 1 300 ? -10.983 5.191 19.123 1.00 94.81 300 THR A N 1
ATOM 2334 C CA . THR A 1 300 ? -11.837 5.685 20.211 1.00 94.81 300 THR A CA 1
ATOM 2335 C C . THR A 1 300 ? -12.674 4.555 20.794 1.00 94.81 300 THR A C 1
ATOM 2337 O O . THR A 1 300 ? -12.686 4.385 22.010 1.00 94.81 300 THR A O 1
ATOM 2340 N N . LEU A 1 301 ? -13.309 3.728 19.956 1.00 92.38 301 LEU A N 1
ATOM 2341 C CA . LEU A 1 301 ? -14.103 2.588 20.419 1.00 92.38 301 LEU A CA 1
ATOM 2342 C C . LEU A 1 301 ? -13.248 1.576 21.203 1.00 92.38 301 LEU A C 1
ATOM 2344 O O . LEU A 1 301 ? -13.638 1.145 22.290 1.00 92.38 301 LEU A O 1
ATOM 2348 N N . ARG A 1 302 ? -12.058 1.233 20.689 1.00 89.56 302 ARG A N 1
ATOM 2349 C CA . ARG A 1 302 ? -11.108 0.323 21.355 1.00 89.56 302 ARG A CA 1
ATOM 2350 C C . ARG A 1 302 ? -10.641 0.859 22.702 1.00 89.56 302 ARG A C 1
ATOM 2352 O O . ARG A 1 302 ? -10.635 0.127 23.692 1.00 89.56 302 ARG A O 1
ATOM 2359 N N . LEU A 1 303 ? -10.217 2.120 22.743 1.00 90.19 303 LEU A N 1
ATOM 2360 C CA . LEU A 1 303 ? -9.703 2.742 23.960 1.00 90.19 303 LEU A CA 1
ATOM 2361 C C . LEU A 1 303 ? -10.819 2.978 24.983 1.00 90.19 303 LEU A C 1
ATOM 2363 O O . LEU A 1 303 ? -10.594 2.747 26.170 1.00 90.19 303 LEU A O 1
ATOM 2367 N N . ALA A 1 304 ? -12.033 3.319 24.542 1.00 91.38 304 ALA A N 1
ATOM 2368 C CA . ALA A 1 304 ? -13.202 3.429 25.409 1.00 91.38 304 ALA A CA 1
ATOM 2369 C C . ALA A 1 304 ? -13.533 2.087 26.072 1.00 91.38 304 ALA A C 1
ATOM 2371 O O . ALA A 1 304 ? -13.662 2.029 27.295 1.00 91.38 304 ALA A O 1
ATOM 2372 N N . ALA A 1 305 ? -13.576 0.994 25.300 1.00 88.56 305 ALA A N 1
ATOM 2373 C CA . ALA A 1 305 ? -13.815 -0.345 25.839 1.00 88.56 305 ALA A CA 1
ATOM 2374 C C . ALA A 1 305 ? -12.774 -0.731 26.906 1.00 88.56 305 ALA A C 1
ATOM 2376 O O . ALA A 1 305 ? -13.124 -1.268 27.957 1.00 88.56 305 ALA A O 1
ATOM 2377 N N . ARG A 1 306 ? -11.497 -0.396 26.681 1.00 84.56 306 ARG A N 1
ATOM 2378 C CA . ARG A 1 306 ? -10.418 -0.644 27.654 1.00 84.56 306 ARG A CA 1
ATOM 2379 C C . ARG A 1 306 ? -10.471 0.265 28.867 1.00 84.56 306 ARG A C 1
ATOM 2381 O O . ARG A 1 306 ? -10.115 -0.167 29.954 1.00 84.56 306 ARG A O 1
ATOM 2388 N N . THR A 1 307 ? -10.877 1.514 28.683 1.00 88.12 307 THR A N 1
ATOM 2389 C CA . THR A 1 307 ? -11.054 2.460 29.785 1.00 88.12 307 THR A CA 1
ATOM 2390 C C . THR A 1 307 ? -12.135 1.943 30.727 1.00 88.12 307 THR A C 1
ATOM 2392 O O . THR A 1 307 ? -11.908 1.867 31.931 1.00 88.12 307 THR A O 1
ATOM 2395 N N . ILE A 1 308 ? -13.267 1.493 30.175 1.00 88.75 308 ILE A N 1
ATOM 2396 C CA . ILE A 1 308 ? -14.356 0.884 30.945 1.00 88.75 308 ILE A CA 1
ATOM 2397 C C . ILE A 1 308 ? -13.862 -0.369 31.682 1.00 88.75 308 ILE A C 1
ATOM 2399 O O . ILE A 1 308 ? -14.067 -0.475 32.888 1.00 88.75 308 ILE A O 1
ATOM 2403 N N . ASP A 1 309 ? -13.158 -1.283 31.004 1.00 84.56 309 ASP A N 1
ATOM 2404 C CA . ASP A 1 309 ? -12.615 -2.488 31.652 1.00 84.56 309 ASP A CA 1
ATOM 2405 C C . ASP A 1 309 ? -11.597 -2.155 32.757 1.00 84.56 309 ASP A C 1
ATOM 2407 O O . ASP A 1 309 ? -11.636 -2.751 33.829 1.00 84.56 309 ASP A O 1
ATOM 2411 N N . ALA A 1 310 ? -10.738 -1.153 32.552 1.00 84.50 310 ALA A N 1
ATOM 2412 C CA . ALA A 1 310 ? -9.759 -0.724 33.550 1.00 84.50 310 ALA A CA 1
ATOM 2413 C C . ALA A 1 310 ? -10.410 -0.133 34.814 1.00 84.50 310 ALA A C 1
ATOM 2415 O O . ALA A 1 310 ? -9.882 -0.330 35.909 1.00 84.50 310 ALA A O 1
ATOM 2416 N N . PHE A 1 311 ? -11.547 0.562 34.681 1.00 87.00 311 PHE A N 1
ATOM 2417 C CA . PHE A 1 311 ? -12.315 1.069 35.825 1.00 87.00 311 PHE A CA 1
ATOM 2418 C C . PHE A 1 311 ? -13.129 -0.025 36.529 1.00 87.00 311 PHE A C 1
ATOM 2420 O O . PHE A 1 311 ? -13.230 -0.003 37.754 1.00 87.00 311 PHE A O 1
ATOM 2427 N N . LEU A 1 312 ? -13.696 -0.979 35.782 1.00 85.62 312 LEU A N 1
ATOM 2428 C CA . LEU A 1 312 ? -14.473 -2.088 36.351 1.00 85.62 312 LEU A CA 1
ATOM 2429 C C . LEU A 1 312 ? -13.582 -3.145 37.019 1.00 85.62 312 LEU A C 1
ATOM 2431 O O . LEU A 1 312 ? -13.961 -3.719 38.037 1.00 85.62 312 LEU A O 1
ATOM 2435 N N . ASN A 1 313 ? -12.398 -3.393 36.457 1.00 82.69 313 ASN A N 1
ATOM 2436 C CA . ASN A 1 313 ? -11.442 -4.398 36.909 1.00 82.69 313 ASN A CA 1
ATOM 2437 C C . ASN A 1 313 ? -10.054 -3.768 37.127 1.00 82.69 313 ASN A C 1
ATOM 2439 O O . ASN A 1 313 ? -9.137 -4.027 36.339 1.00 82.69 313 ASN A O 1
ATOM 2443 N N . PRO A 1 314 ? -9.848 -2.973 38.195 1.00 75.25 314 PRO A N 1
ATOM 2444 C CA . PRO A 1 314 ? -8.548 -2.390 38.512 1.00 75.25 314 PRO A CA 1
ATOM 2445 C C . PRO A 1 314 ? -7.571 -3.488 38.961 1.00 75.25 314 PRO A C 1
ATOM 2447 O O . PRO A 1 314 ? -7.366 -3.738 40.146 1.00 75.25 314 PRO A O 1
ATOM 2450 N N . ARG A 1 315 ? -6.969 -4.193 38.000 1.00 66.75 315 ARG A N 1
ATOM 2451 C CA . ARG A 1 315 ? -5.924 -5.184 38.266 1.00 66.75 315 ARG A CA 1
ATOM 2452 C C . ARG A 1 315 ? -4.594 -4.466 38.459 1.00 66.75 315 ARG A C 1
ATOM 2454 O O . ARG A 1 315 ? -4.216 -3.619 37.646 1.00 66.75 315 ARG A O 1
ATOM 2461 N N . ALA A 1 316 ? -3.862 -4.840 39.506 1.00 57.25 316 ALA A N 1
ATOM 2462 C CA . ALA A 1 316 ? -2.441 -4.533 39.581 1.00 57.25 316 ALA A CA 1
ATOM 2463 C C . ALA A 1 316 ? -1.755 -5.118 38.332 1.00 57.25 316 ALA A C 1
ATOM 2465 O O . ALA A 1 316 ? -2.101 -6.234 37.929 1.00 57.25 316 ALA A O 1
ATOM 2466 N N . PRO A 1 317 ? -0.834 -4.385 37.679 1.00 55.72 317 PRO A N 1
ATOM 2467 C CA . PRO A 1 317 ? -0.012 -4.985 36.642 1.00 55.72 317 PRO A CA 1
ATOM 2468 C C . PRO A 1 317 ? 0.658 -6.222 37.242 1.00 55.72 317 PRO A C 1
ATOM 2470 O O . PRO A 1 317 ? 1.275 -6.119 38.301 1.00 55.72 317 PRO A O 1
ATOM 2473 N N . VAL A 1 318 ? 0.506 -7.380 36.598 1.00 53.16 318 VAL A N 1
ATOM 2474 C CA . VAL A 1 318 ? 1.313 -8.551 36.937 1.00 53.16 318 VAL A CA 1
ATOM 2475 C C . VAL A 1 318 ? 2.735 -8.170 36.546 1.00 53.16 318 VAL A C 1
ATOM 2477 O O . VAL A 1 318 ? 3.069 -8.139 35.364 1.00 53.16 318 VAL A O 1
ATOM 2480 N N . GLU A 1 319 ? 3.537 -7.756 37.525 1.00 50.03 319 GLU A N 1
ATOM 2481 C CA . GLU A 1 319 ? 4.985 -7.664 37.381 1.00 50.03 319 GLU A CA 1
ATOM 2482 C C . GLU A 1 319 ? 5.483 -9.091 37.133 1.00 50.03 319 GLU A C 1
ATOM 2484 O O . GLU A 1 319 ? 5.832 -9.815 38.058 1.00 50.03 319 GLU A O 1
ATOM 2489 N N . THR A 1 320 ? 5.510 -9.525 35.873 1.00 45.53 320 THR A N 1
ATOM 2490 C CA . THR A 1 320 ? 6.509 -10.505 35.449 1.00 45.53 320 THR A CA 1
ATOM 2491 C C . THR A 1 320 ? 7.832 -9.749 35.400 1.00 45.53 320 THR A C 1
ATOM 2493 O O . THR A 1 320 ? 8.269 -9.286 34.347 1.00 45.53 320 THR A O 1
ATOM 2496 N N . LEU A 1 321 ? 8.403 -9.512 36.584 1.00 42.06 321 LEU A N 1
ATOM 2497 C CA . LEU A 1 321 ? 9.811 -9.181 36.751 1.00 42.06 321 LEU A CA 1
ATOM 2498 C C . LEU A 1 321 ? 10.602 -10.460 36.458 1.00 42.06 321 LEU A C 1
ATOM 2500 O O . LEU A 1 321 ? 11.100 -11.109 37.371 1.00 42.06 321 LEU A O 1
ATOM 2504 N N . ASP A 1 322 ? 10.669 -10.835 35.184 1.00 39.00 322 ASP A N 1
ATOM 2505 C CA . ASP A 1 322 ? 11.759 -11.679 34.715 1.00 39.00 322 ASP A CA 1
ATOM 2506 C C . ASP A 1 322 ? 12.917 -10.726 34.409 1.00 39.00 322 ASP A C 1
ATOM 2508 O O . ASP A 1 322 ? 12.834 -9.876 33.516 1.00 39.00 322 ASP A O 1
ATOM 2512 N N . HIS A 1 323 ? 13.923 -10.797 35.281 1.00 42.00 323 HIS A N 1
ATOM 2513 C CA . HIS A 1 323 ? 15.209 -10.117 35.174 1.00 42.00 323 HIS A CA 1
ATOM 2514 C C . HIS A 1 323 ? 15.978 -10.524 33.915 1.00 42.00 323 HIS A C 1
ATOM 2516 O O . HIS A 1 323 ? 15.901 -11.713 33.530 1.00 42.00 323 HIS A O 1
#

Foldseek 3Di:
DPDPPPPPVVVVVVVVLVVVLVVLVVLLVVLVVLLVVLVVLQLLQCCLVPPDRPVLVVVLVVVVVVVDDPDPVSSVCCSPPVPLVVVLVVQLVVQLVVLVVVQVPDDPVPRDDSCVSNVSSVVSSVVVVVLSVCSNVFFPLVNQLVVLLVVLVVQLVVCVVVVPVVSNVVSVVSSVVSNVLSVLAGRHSPCSVVSSLLSVLLSVLSVVLSLLDDDPDDDDDPPPPDPVVVVVVDDQVCNLVVVLVVLVVVLVVLVVQLVVLCCQDPNPPHQVVVCDADPRRRHRPNSSSVSSNVSSVSSNVVSVVVSVVSVVDSDRPPPPPPD

Secondary structure (DSSP, 8-state):
-PPP---HHHHHHHHHHHHHHHHHHHHHHHHHHHHHHHHHHHHHHHHHH-SS-HHHHHHHHHHHHTT----HHHHHHIIIIIHHHHHHHHHHHHHHHHHHHHHHTS-GGGPPPTTHHHHHHHHHHHHHHHHHHHHHHS-HHHHHHHHHHHHHHHHHHHHHHTT-HHHHHHHHHHHHHHHHHHTTS-SSTTHHHHHHHHHHHHHHHHHHHHHT----SSS----SS--HHHHTTS-GGGHHHHHHHHHHHHHHHHHHHHHHHHHHHHSTTSHHHHT-B-TTT--BTHHHHHHHHHHHHHHHHHHHHHHHHHHHS-PPP------